Protein AF-A0A497PHM0-F1 (afdb_monomer_lite)

Foldseek 3Di:
DDDDDDDDDDDDDDPPDDPPDPDDPDDDDDPLVVCLVVLVVQQCDDDDSNVVLLVLLQVLVQVLLAVVPVVPDPDDDPDDPDDDVVLVVLLVVLCVVVPDPVVVVVVVQLVCVVVVHDDPDPDDDPPDPVVVVVVVVSVCPSVVVCVVSVPWDKDKDKDWDDAPPPDPPPDPVDDIDIDIDIDTPGQWDDPVLVVCQLPFQSDPAAVDPDDGSDHGRCRRVSSQSSCCVRRVDHDWDKTDGPPDPDIDID

Radius of gyration: 28.38 Å; chains: 1; bounding box: 60×35×123 Å

Secondary structure (DSSP, 8-state):
------PPPPPP----PPP--S--S-----HHHHHHH-GGGGT--SSHHHHHHHHHHHHHHHHHHHHHHHTTSS------SS--HHHHHHHHHHHGGG---HHHHHHHHHHHHHTT----PPPPPP--HHHHHHHHHHHTSTTHHHHHHT---EEEEEEEEPPPTTS----TT---EEEEEEEE-S----HHHHTTTT-TT--SSSSS----S--SS-HHHHHHHHHHHHH-PPP--EE--TT-SS-EE-

Sequence (250 aa):
MSPASKKTRKKSSRSSAVPYGDAGDIKQGTIAKFMRKRTQLVGFETGLNKHTQYAIEFLDNAIDALESWWWKTKKHPRLPEHLDPAIVEEIKEKLQPMLYDSIALSKRLEKAIREGKEVEIPARPKETLEEKLKQFRKFLVPFRTLIRKNEPFAVIQLTEIQMPDLVPIDDDEGLKVYEFTCFDNGVGMVPSDFEKYGIYLASSKSERLRQTRGSQGFGAPSAFSDAQNTTGKPIFAVTKRFTADKAIVA

pLDDT: mean 76.64, std 14.78, range [39.47, 94.0]

Structure (mmCIF, N/CA/C/O backbone):
data_AF-A0A497PHM0-F1
#
_entry.id   AF-A0A497PHM0-F1
#
loop_
_atom_site.group_PDB
_atom_site.id
_atom_site.type_symbol
_atom_site.label_atom_id
_atom_site.label_alt_id
_atom_site.label_comp_id
_atom_site.label_asym_id
_atom_site.label_entity_id
_atom_site.label_seq_id
_atom_site.pdbx_PDB_ins_code
_atom_site.Cartn_x
_atom_site.Cartn_y
_atom_site.Cartn_z
_atom_site.occupancy
_atom_site.B_iso_or_equiv
_atom_site.auth_seq_id
_atom_site.auth_comp_id
_atom_site.auth_asym_id
_atom_site.auth_atom_id
_atom_site.pdbx_PDB_model_num
ATOM 1 N N . MET A 1 1 ? 18.239 -21.566 97.123 1.00 39.47 1 MET A N 1
ATOM 2 C CA . MET A 1 1 ? 17.353 -21.582 95.937 1.00 39.47 1 MET A CA 1
ATOM 3 C C . MET A 1 1 ? 17.291 -20.176 95.364 1.00 39.47 1 MET A C 1
ATOM 5 O O . MET A 1 1 ? 17.294 -19.234 96.144 1.00 39.47 1 MET A O 1
ATOM 9 N N . SER A 1 2 ? 17.259 -20.095 94.029 1.00 40.72 2 SER A N 1
ATOM 10 C CA . SER A 1 2 ? 17.239 -18.905 93.156 1.00 40.72 2 SER A CA 1
ATOM 11 C C . SER A 1 2 ? 18.584 -18.234 92.848 1.00 40.72 2 SER A C 1
ATOM 13 O O . SER A 1 2 ? 19.179 -17.595 93.712 1.00 40.72 2 SER A O 1
ATOM 15 N N . PRO A 1 3 ? 18.986 -18.246 91.565 1.00 41.19 3 PRO A N 1
ATOM 16 C CA . PRO A 1 3 ? 19.655 -17.111 90.956 1.00 41.19 3 PRO A CA 1
ATOM 17 C C . PRO A 1 3 ? 18.847 -16.513 89.795 1.00 41.19 3 PRO A C 1
ATOM 19 O O . PRO A 1 3 ? 18.043 -17.162 89.128 1.00 41.19 3 PRO A O 1
ATOM 22 N N .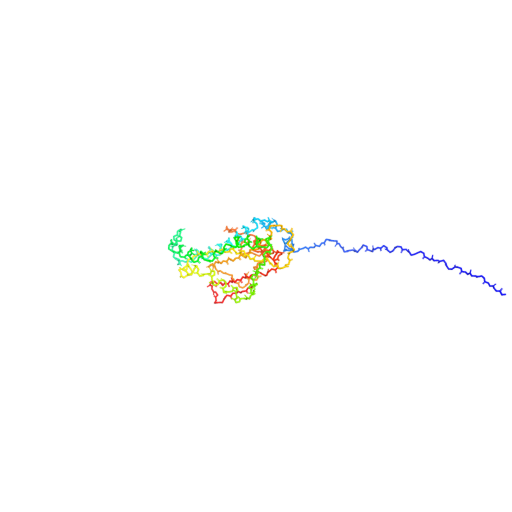 ALA A 1 4 ? 19.082 -15.217 89.618 1.00 42.38 4 ALA A N 1
ATOM 23 C CA . ALA A 1 4 ? 18.321 -14.266 88.832 1.00 42.38 4 ALA A CA 1
ATOM 24 C C . ALA A 1 4 ? 18.400 -14.450 87.305 1.00 42.38 4 ALA A C 1
ATOM 26 O O . ALA A 1 4 ? 19.425 -14.813 86.729 1.00 42.38 4 ALA A O 1
ATOM 27 N N . SER A 1 5 ? 17.291 -14.075 86.665 1.00 43.84 5 SER A N 1
ATOM 28 C CA . SER A 1 5 ? 17.082 -13.916 85.224 1.00 43.84 5 SER A CA 1
ATOM 29 C C . SER A 1 5 ? 18.073 -12.929 84.582 1.00 43.84 5 SER A C 1
ATOM 31 O O . SER A 1 5 ? 18.121 -11.751 84.943 1.00 43.84 5 SER A O 1
ATOM 33 N N . LYS A 1 6 ? 18.834 -13.391 83.578 1.00 45.00 6 LYS A N 1
ATOM 34 C CA . LYS A 1 6 ? 19.603 -12.532 82.662 1.00 45.00 6 LYS A CA 1
ATOM 35 C C . LYS A 1 6 ? 18.772 -12.238 81.410 1.00 45.00 6 LYS A C 1
ATOM 37 O O . LYS A 1 6 ? 18.584 -13.100 80.558 1.00 45.00 6 LYS A O 1
ATOM 42 N N . LYS A 1 7 ? 18.313 -10.988 81.291 1.00 44.22 7 LYS A N 1
ATOM 43 C CA . LYS A 1 7 ? 17.674 -10.424 80.091 1.00 44.22 7 LYS A CA 1
ATOM 44 C C . LYS A 1 7 ? 18.655 -10.403 78.910 1.00 44.22 7 LYS A C 1
ATOM 46 O O . LYS A 1 7 ? 19.669 -9.710 78.944 1.00 44.22 7 LYS A O 1
ATOM 51 N N . THR A 1 8 ? 18.317 -11.113 77.840 1.00 43.25 8 THR A N 1
ATOM 52 C CA . THR A 1 8 ? 18.983 -11.048 76.532 1.00 43.25 8 THR A CA 1
ATOM 53 C C . THR A 1 8 ? 18.674 -9.724 75.827 1.00 43.25 8 THR A C 1
ATOM 55 O O . THR A 1 8 ? 17.520 -9.399 75.547 1.00 43.25 8 THR A O 1
ATOM 58 N N . ARG A 1 9 ? 19.721 -8.950 75.527 1.00 42.56 9 ARG A N 1
ATOM 59 C CA . ARG A 1 9 ? 19.676 -7.697 74.756 1.00 42.56 9 ARG A CA 1
ATOM 60 C C . ARG A 1 9 ? 19.345 -8.003 73.283 1.00 42.56 9 ARG A C 1
ATOM 62 O O . ARG A 1 9 ? 20.138 -8.651 72.604 1.00 42.56 9 ARG A O 1
ATOM 69 N N . LYS A 1 10 ? 18.197 -7.524 72.782 1.00 43.19 10 LYS A N 1
ATOM 70 C CA . LYS A 1 10 ? 17.850 -7.527 71.347 1.00 43.19 10 LYS A CA 1
ATOM 71 C C . LYS A 1 10 ? 18.862 -6.669 70.574 1.00 43.19 10 LYS A C 1
ATOM 73 O O . LYS A 1 10 ? 18.968 -5.472 70.835 1.00 43.19 10 LYS A O 1
ATOM 78 N N . LYS A 1 11 ? 19.593 -7.269 69.628 1.00 44.06 11 LYS A N 1
ATOM 79 C CA . LYS A 1 11 ? 20.356 -6.533 68.608 1.00 44.06 11 LYS A CA 1
ATOM 80 C C . LYS A 1 11 ? 19.367 -5.907 67.622 1.00 44.06 11 LYS A C 1
ATOM 82 O O . LYS A 1 11 ? 18.513 -6.606 67.085 1.00 44.06 11 LYS A O 1
ATOM 87 N N . SER A 1 12 ? 19.481 -4.598 67.422 1.00 44.09 12 SER A N 1
ATOM 88 C CA . SER A 1 12 ? 18.749 -3.844 66.410 1.00 44.09 12 SER A CA 1
ATOM 89 C C . SER A 1 12 ? 19.104 -4.354 65.011 1.00 44.09 12 SER A C 1
ATOM 91 O O . SER A 1 12 ? 20.277 -4.473 64.653 1.00 44.09 12 SER A O 1
ATOM 93 N N . SER A 1 13 ? 18.084 -4.678 64.220 1.00 47.22 13 SER A N 1
ATOM 94 C CA . SER A 1 13 ? 18.217 -4.990 62.800 1.00 47.22 13 SER A CA 1
ATOM 95 C C . SER A 1 13 ? 18.698 -3.740 62.065 1.00 47.22 13 SER A C 1
ATOM 97 O O . SER A 1 13 ? 17.958 -2.763 61.946 1.00 47.22 13 SER A O 1
ATOM 99 N N . ARG A 1 14 ? 19.952 -3.759 61.602 1.00 50.06 14 ARG A N 1
ATOM 100 C CA . ARG A 1 14 ? 20.459 -2.793 60.623 1.00 50.06 14 ARG A CA 1
ATOM 101 C C . ARG A 1 14 ? 19.557 -2.835 59.390 1.00 50.06 14 ARG A C 1
ATOM 103 O O . ARG A 1 14 ? 19.289 -3.913 58.866 1.00 50.06 14 ARG A O 1
ATOM 110 N N . SER A 1 15 ? 19.110 -1.661 58.960 1.00 50.03 15 SER A N 1
ATOM 111 C CA . SER A 1 15 ? 18.458 -1.435 57.677 1.00 50.03 15 SER A CA 1
ATOM 112 C C . SER A 1 15 ? 19.308 -2.035 56.557 1.00 50.03 15 SER A C 1
ATOM 114 O O . SER A 1 15 ? 20.463 -1.660 56.358 1.00 50.03 15 SER A O 1
ATOM 116 N N . SER A 1 16 ? 18.742 -3.003 55.842 1.00 51.91 16 SER A N 1
ATOM 117 C CA . SER A 1 16 ? 19.310 -3.530 54.610 1.00 51.91 16 SER A CA 1
ATOM 118 C C . SER A 1 16 ? 19.264 -2.429 53.552 1.00 51.91 16 SER A C 1
ATOM 120 O O . SER A 1 16 ? 18.209 -2.162 52.976 1.00 51.91 16 SER A O 1
ATOM 122 N N . ALA A 1 17 ? 20.394 -1.759 53.330 1.00 53.16 17 ALA A N 1
ATOM 123 C CA . ALA A 1 17 ? 20.583 -0.937 52.146 1.00 53.16 17 ALA A CA 1
ATOM 124 C C . ALA A 1 17 ? 20.388 -1.837 50.919 1.00 53.16 17 ALA A C 1
ATOM 126 O O . ALA A 1 17 ? 21.040 -2.877 50.802 1.00 53.16 17 ALA A O 1
ATOM 127 N N . VAL A 1 18 ? 19.454 -1.464 50.045 1.00 58.53 18 VAL A N 1
ATOM 128 C CA . VAL A 1 18 ? 19.283 -2.114 48.745 1.00 58.53 18 VAL A CA 1
ATOM 129 C C . VAL A 1 18 ? 20.597 -1.902 47.988 1.00 58.53 18 VAL A C 1
ATOM 131 O O . VAL A 1 18 ? 21.003 -0.746 47.837 1.00 58.53 18 VAL A O 1
ATOM 134 N N . PRO A 1 19 ? 21.308 -2.960 47.566 1.00 52.84 19 PRO A N 1
ATOM 135 C CA . PRO A 1 19 ? 22.503 -2.772 46.766 1.00 52.84 19 PRO A CA 1
ATOM 136 C C . PRO A 1 19 ? 22.066 -2.131 45.448 1.00 52.84 19 PRO A C 1
ATOM 138 O O . PRO A 1 19 ? 21.291 -2.724 44.698 1.00 52.84 19 PRO A O 1
ATOM 141 N N . TYR A 1 20 ? 22.523 -0.904 45.189 1.00 58.09 20 TYR A N 1
ATOM 142 C CA . TYR A 1 20 ? 22.500 -0.343 43.842 1.00 58.09 20 TYR A CA 1
ATOM 143 C C . TYR A 1 20 ? 23.314 -1.304 42.976 1.00 58.09 20 TYR A C 1
ATOM 145 O O . TYR A 1 20 ? 24.526 -1.421 43.144 1.00 58.09 20 TYR A O 1
ATOM 153 N N . GLY A 1 21 ? 22.623 -2.090 42.151 1.00 60.69 21 GLY A N 1
ATOM 154 C CA . GLY A 1 21 ? 23.272 -3.007 41.229 1.00 60.69 21 GLY A CA 1
ATOM 155 C C . GLY A 1 21 ? 24.120 -2.217 40.240 1.00 60.69 21 GLY A C 1
ATOM 156 O O . GLY A 1 21 ? 23.681 -1.193 39.732 1.00 60.69 21 GLY A O 1
ATOM 157 N N . ASP A 1 22 ? 25.306 -2.733 39.934 1.00 61.50 22 ASP A N 1
ATOM 158 C CA . ASP A 1 22 ? 26.277 -2.190 38.968 1.00 61.50 22 ASP A CA 1
ATOM 159 C C . ASP A 1 22 ? 25.789 -2.280 37.498 1.00 61.50 22 ASP A C 1
ATOM 161 O O . ASP A 1 22 ? 26.555 -2.215 36.538 1.00 61.50 22 ASP A O 1
ATOM 165 N N . ALA A 1 23 ? 24.487 -2.498 37.301 1.00 67.00 23 ALA A N 1
ATOM 166 C CA . ALA A 1 23 ? 23.851 -2.575 36.001 1.00 67.00 23 ALA A CA 1
ATOM 167 C C . ALA A 1 23 ? 23.414 -1.165 35.603 1.00 67.00 23 ALA A C 1
ATOM 169 O O . ALA A 1 23 ? 22.433 -0.645 36.127 1.00 67.00 23 ALA A O 1
ATOM 170 N N . GLY A 1 24 ? 24.148 -0.543 34.679 1.00 70.50 24 GLY A N 1
ATOM 171 C CA . GLY A 1 24 ? 23.769 0.760 34.141 1.00 70.50 24 GLY A CA 1
ATOM 172 C C . GLY A 1 24 ? 22.333 0.764 33.597 1.00 70.50 24 GLY A C 1
ATOM 173 O O . GLY A 1 24 ? 21.908 -0.165 32.911 1.00 70.50 24 GLY A O 1
ATOM 174 N N . ASP A 1 25 ? 21.593 1.840 33.866 1.00 81.12 25 ASP A N 1
ATOM 175 C CA . ASP A 1 25 ? 20.183 1.986 33.470 1.00 81.12 25 ASP A CA 1
ATOM 176 C C . ASP A 1 25 ? 19.979 2.208 31.957 1.00 81.12 25 ASP A C 1
ATOM 178 O O . ASP A 1 25 ? 18.854 2.171 31.445 1.00 81.12 25 ASP A O 1
ATOM 182 N N . ILE A 1 26 ? 21.065 2.446 31.214 1.00 82.62 26 ILE A N 1
ATOM 183 C CA . ILE A 1 26 ? 21.030 2.756 29.784 1.00 82.62 26 ILE A CA 1
ATOM 184 C C . ILE A 1 26 ? 20.815 1.472 28.975 1.00 82.62 26 ILE A C 1
ATOM 186 O O . ILE A 1 26 ? 21.628 0.551 29.000 1.00 82.62 26 ILE A O 1
ATOM 190 N N . LYS A 1 27 ? 19.730 1.434 28.191 1.00 82.62 27 LYS A N 1
ATOM 191 C CA . LYS A 1 27 ? 19.379 0.310 27.307 1.00 82.62 27 LYS A CA 1
ATOM 192 C C . LYS A 1 27 ? 19.411 0.734 25.841 1.00 82.62 27 LYS A C 1
ATOM 194 O O . LYS A 1 27 ? 18.770 1.715 25.468 1.00 82.62 27 LYS A O 1
ATOM 199 N N . GLN A 1 28 ? 20.075 -0.050 24.994 1.00 86.06 28 GLN A N 1
ATOM 200 C CA . GLN A 1 28 ? 20.037 0.133 23.542 1.00 86.06 28 GLN A CA 1
ATOM 201 C C . GLN A 1 28 ? 18.721 -0.414 22.964 1.00 86.06 28 GLN A C 1
ATOM 203 O O . GLN A 1 28 ? 18.272 -1.507 23.311 1.00 86.06 28 GLN A O 1
ATOM 208 N N . GLY A 1 29 ? 18.070 0.366 22.100 1.00 82.44 29 GLY A N 1
ATOM 209 C CA . GLY A 1 29 ? 16.845 -0.026 21.400 1.00 82.44 29 GLY A CA 1
ATOM 210 C C . GLY A 1 29 ? 17.088 -0.319 19.921 1.00 82.44 29 GLY A C 1
ATOM 211 O O . GLY A 1 29 ? 18.085 0.112 19.351 1.00 82.44 29 GLY A O 1
ATOM 212 N N . THR A 1 30 ? 16.147 -1.018 19.284 1.00 89.25 30 THR A N 1
ATOM 213 C CA . THR A 1 30 ? 16.119 -1.157 17.822 1.00 89.25 30 THR A CA 1
ATOM 214 C C . THR A 1 30 ? 15.454 0.059 17.179 1.00 89.25 30 THR A C 1
ATOM 216 O O . THR A 1 30 ? 14.597 0.703 17.793 1.00 89.25 30 THR A O 1
ATOM 219 N N . ILE A 1 31 ? 15.780 0.336 15.913 1.00 86.31 31 ILE A N 1
ATOM 220 C CA . ILE A 1 31 ? 15.116 1.394 15.137 1.00 86.31 31 ILE A CA 1
ATOM 221 C C . ILE A 1 31 ? 13.596 1.180 15.066 1.00 86.31 31 ILE A C 1
ATOM 223 O O . ILE A 1 31 ? 12.830 2.118 15.253 1.00 86.31 31 ILE A O 1
ATOM 227 N N . ALA A 1 32 ? 13.146 -0.071 14.925 1.00 84.62 32 ALA A N 1
ATOM 228 C CA . ALA A 1 32 ? 11.725 -0.409 14.914 1.00 84.62 32 ALA A CA 1
ATOM 229 C C . ALA A 1 32 ? 11.034 -0.045 16.238 1.00 84.62 32 ALA A C 1
ATOM 231 O O . ALA A 1 32 ? 9.937 0.512 16.241 1.00 84.62 32 ALA A O 1
ATOM 232 N N . LYS A 1 33 ? 11.687 -0.311 17.379 1.00 86.31 33 LYS A N 1
ATOM 233 C CA . LYS A 1 33 ? 11.175 0.071 18.704 1.00 86.31 33 LYS A CA 1
ATOM 234 C C . LYS A 1 33 ? 11.124 1.589 18.873 1.00 86.31 33 LYS A C 1
ATOM 236 O O . LYS A 1 33 ? 10.213 2.083 19.532 1.00 86.31 33 LYS A O 1
ATOM 241 N N . PHE A 1 34 ? 12.091 2.310 18.311 1.00 88.44 34 PHE A N 1
ATOM 242 C CA . PHE A 1 34 ? 12.102 3.769 18.323 1.00 88.44 34 PHE A CA 1
ATOM 243 C C . PHE A 1 34 ? 10.942 4.339 17.498 1.00 88.44 34 PHE A C 1
ATOM 245 O O . PHE A 1 34 ? 10.133 5.088 18.039 1.00 88.44 34 PHE A O 1
ATOM 252 N N . MET A 1 35 ? 10.793 3.905 16.244 1.00 85.44 35 MET A N 1
ATOM 253 C CA . MET A 1 35 ? 9.756 4.410 15.337 1.00 85.44 35 MET A CA 1
ATOM 254 C C . MET A 1 35 ? 8.339 4.057 15.791 1.00 85.44 35 MET A C 1
ATOM 256 O O . MET A 1 35 ? 7.465 4.914 15.762 1.00 85.44 35 MET A O 1
ATOM 260 N N . ARG A 1 36 ? 8.115 2.860 16.351 1.00 82.25 36 ARG A N 1
ATOM 261 C CA . ARG A 1 36 ? 6.821 2.490 16.963 1.00 82.25 36 ARG A CA 1
ATOM 262 C C . ARG A 1 36 ? 6.388 3.418 18.096 1.00 82.25 36 ARG A C 1
ATOM 264 O O . ARG A 1 36 ? 5.198 3.569 18.329 1.00 82.25 36 ARG A O 1
ATOM 271 N N . LYS A 1 37 ? 7.343 4.003 18.822 1.00 83.69 37 LYS A N 1
ATOM 272 C CA . LYS A 1 37 ? 7.073 4.969 19.898 1.00 83.69 37 LYS A CA 1
ATOM 273 C C . LYS A 1 37 ? 6.987 6.411 19.398 1.00 83.69 37 LYS A C 1
ATOM 275 O O . LYS A 1 37 ? 6.605 7.291 20.169 1.00 83.69 37 LYS A O 1
ATOM 280 N N . ARG A 1 38 ? 7.449 6.664 18.173 1.00 84.88 38 ARG A N 1
ATOM 281 C CA . ARG A 1 38 ? 7.658 7.993 17.597 1.00 84.88 38 ARG A CA 1
ATOM 282 C C . ARG A 1 38 ? 7.120 8.059 16.163 1.00 84.88 38 ARG A C 1
ATOM 284 O O . ARG A 1 38 ? 7.812 8.529 15.262 1.00 84.88 38 ARG A O 1
ATOM 291 N N . THR A 1 39 ? 5.895 7.580 15.953 1.00 81.31 39 THR A N 1
ATOM 292 C CA . THR A 1 39 ? 5.248 7.510 14.631 1.00 81.31 39 THR A CA 1
ATOM 293 C C . THR A 1 39 ? 5.053 8.891 13.992 1.00 81.31 39 THR A C 1
ATOM 295 O O . THR A 1 39 ? 5.041 9.014 12.770 1.00 81.31 39 THR A O 1
ATOM 298 N N . GLN A 1 40 ? 5.024 9.959 14.792 1.00 82.88 40 GLN A N 1
ATOM 299 C CA . GLN A 1 40 ? 4.987 11.338 14.306 1.00 82.88 40 GLN A CA 1
ATOM 300 C C . GLN A 1 40 ? 6.213 11.731 13.464 1.00 82.88 40 GLN A C 1
ATOM 302 O O . GLN A 1 40 ? 6.099 12.567 12.577 1.00 82.88 40 GLN A O 1
ATOM 307 N N . LEU A 1 41 ? 7.383 11.114 13.685 1.00 85.25 41 LEU A N 1
ATOM 308 C CA . LEU A 1 41 ? 8.603 11.428 12.920 1.00 85.25 41 LEU A CA 1
ATOM 309 C C . LEU A 1 41 ? 8.538 10.947 11.466 1.00 85.25 41 LEU A C 1
ATOM 311 O O . LEU A 1 41 ? 9.364 11.334 10.647 1.00 85.25 41 LEU A O 1
ATOM 315 N N . VAL A 1 42 ? 7.574 10.080 11.168 1.00 81.81 42 VAL A N 1
ATOM 316 C CA . VAL A 1 42 ? 7.363 9.444 9.866 1.00 81.81 42 VAL A CA 1
ATOM 317 C C . VAL A 1 42 ? 5.991 9.789 9.284 1.00 81.81 42 VAL A C 1
ATOM 319 O O . VAL A 1 42 ? 5.523 9.115 8.376 1.00 81.81 42 VAL A O 1
ATOM 322 N N . GLY A 1 43 ? 5.338 10.833 9.807 1.00 81.19 43 GLY A N 1
ATOM 323 C CA . GLY A 1 43 ? 4.061 11.332 9.287 1.00 81.19 43 GLY A CA 1
ATOM 324 C C . GLY A 1 43 ? 2.824 10.553 9.745 1.00 81.19 43 GLY A C 1
ATOM 325 O O . GLY A 1 43 ? 1.720 10.852 9.301 1.00 81.19 43 GLY A O 1
ATOM 326 N N . PHE A 1 44 ? 2.973 9.590 10.658 1.00 82.00 44 PHE A N 1
ATOM 327 C CA . PHE A 1 44 ? 1.863 8.833 11.248 1.00 82.00 44 PHE A CA 1
ATOM 328 C C . PHE A 1 44 ? 1.491 9.415 12.624 1.00 82.00 44 PHE A C 1
ATOM 330 O O . PHE A 1 44 ? 1.609 8.759 13.663 1.00 82.00 44 PHE A O 1
ATOM 337 N N . GLU A 1 45 ? 1.096 10.690 12.629 1.00 77.06 45 GLU A N 1
ATOM 338 C CA . GLU A 1 45 ? 0.481 11.370 13.779 1.00 77.06 45 GLU A CA 1
ATOM 339 C C . GLU A 1 45 ? -1.038 11.112 13.813 1.00 77.06 45 GLU A C 1
ATOM 341 O O . GLU A 1 45 ? -1.602 10.586 12.857 1.00 77.06 45 GLU A O 1
ATOM 346 N N . THR A 1 46 ? -1.722 11.417 14.914 1.00 67.62 46 THR A N 1
ATOM 347 C CA . THR A 1 46 ? -3.174 11.222 15.033 1.00 67.62 46 THR A CA 1
ATOM 348 C C . THR A 1 46 ? -3.968 12.096 14.045 1.00 67.62 46 THR A C 1
ATOM 350 O O . THR A 1 46 ? -3.529 13.165 13.625 1.00 67.62 46 THR A O 1
ATOM 353 N N . GLY A 1 47 ? -5.166 11.638 13.663 1.00 68.81 47 GLY A N 1
ATOM 354 C CA . GLY A 1 47 ? -6.093 12.385 12.803 1.00 68.81 47 GLY A CA 1
ATOM 355 C C . GLY A 1 47 ? -5.999 12.064 11.304 1.00 68.81 47 GLY A C 1
ATOM 356 O O . GLY A 1 47 ? -5.535 11.000 10.898 1.00 68.81 47 GLY A O 1
ATOM 357 N N . LEU A 1 48 ? -6.491 12.983 10.463 1.00 67.19 48 LEU A N 1
ATOM 358 C CA . LEU A 1 48 ? -6.671 12.768 9.015 1.00 67.19 48 LEU A CA 1
ATOM 359 C C . LEU A 1 48 ? -5.354 12.635 8.237 1.00 67.19 48 LEU A C 1
ATOM 361 O O . LEU A 1 48 ? -5.293 11.894 7.256 1.00 67.19 48 LEU A O 1
ATOM 365 N N . ASN A 1 49 ? -4.292 13.299 8.698 1.00 76.38 49 ASN A N 1
ATOM 366 C CA . ASN A 1 49 ? -2.980 13.294 8.041 1.00 76.38 49 ASN A CA 1
ATOM 367 C C . ASN A 1 49 ? -2.395 11.878 7.932 1.00 76.38 49 ASN A C 1
ATOM 369 O O . ASN A 1 49 ? -1.737 11.546 6.947 1.00 76.38 49 ASN A O 1
ATOM 373 N N . LYS A 1 50 ? -2.728 11.016 8.897 1.00 85.31 50 LYS A N 1
ATOM 374 C CA . LYS A 1 50 ? -2.341 9.608 8.937 1.00 85.31 50 LYS A CA 1
ATOM 375 C C . LYS A 1 50 ? -2.804 8.828 7.711 1.00 85.31 50 LYS A C 1
ATOM 377 O O . LYS A 1 50 ? -2.019 8.116 7.094 1.00 85.31 50 LYS A O 1
ATOM 382 N N . HIS A 1 51 ? -4.080 8.956 7.348 1.00 87.62 51 HIS A N 1
ATOM 383 C CA . HIS A 1 51 ? -4.666 8.236 6.214 1.00 87.62 51 HIS A CA 1
ATOM 384 C C . HIS A 1 51 ? -4.067 8.695 4.885 1.00 87.62 51 HIS A C 1
ATOM 386 O O . HIS A 1 51 ? -3.797 7.876 4.007 1.00 87.62 51 HIS A O 1
ATOM 392 N N . THR A 1 52 ? -3.798 9.995 4.762 1.00 89.31 52 THR A N 1
ATOM 393 C CA . THR A 1 52 ? -3.078 10.551 3.615 1.00 89.31 52 THR A CA 1
ATOM 394 C C . THR A 1 52 ? -1.669 9.974 3.522 1.00 89.31 52 THR A C 1
ATOM 396 O O . THR A 1 52 ? -1.260 9.567 2.437 1.00 89.31 52 THR A O 1
ATOM 399 N N . GLN A 1 53 ? -0.956 9.845 4.647 1.00 91.31 53 GLN A N 1
ATOM 400 C CA . GLN A 1 53 ? 0.374 9.236 4.666 1.00 91.31 53 GLN A CA 1
ATOM 401 C C . GLN A 1 53 ? 0.343 7.782 4.179 1.00 91.31 53 GLN A C 1
ATOM 403 O O . GLN A 1 53 ? 1.164 7.407 3.348 1.00 91.31 53 GLN A O 1
ATOM 408 N N . TYR A 1 54 ? -0.634 6.973 4.609 1.00 92.25 54 TYR A N 1
ATOM 409 C CA . TYR A 1 54 ? -0.822 5.618 4.069 1.00 92.25 54 TYR A CA 1
ATOM 410 C C . TYR A 1 54 ? -0.977 5.613 2.546 1.00 92.25 54 TYR A C 1
ATOM 412 O O . TYR A 1 54 ? -0.337 4.814 1.860 1.00 92.25 54 TYR A O 1
ATOM 420 N N . ALA A 1 55 ? -1.825 6.498 2.017 1.00 92.31 55 ALA A N 1
ATOM 421 C CA . ALA A 1 55 ? -2.074 6.576 0.584 1.00 92.31 55 ALA A CA 1
ATOM 422 C C . ALA A 1 55 ? -0.812 6.968 -0.193 1.00 92.31 55 ALA A C 1
ATOM 424 O O . ALA A 1 55 ? -0.487 6.303 -1.175 1.00 92.31 55 ALA A O 1
ATOM 425 N N . ILE A 1 56 ? -0.082 7.985 0.275 1.00 92.06 56 ILE A N 1
ATOM 426 C CA . ILE A 1 56 ? 1.177 8.438 -0.331 1.00 92.06 56 ILE A CA 1
ATOM 427 C C . ILE A 1 56 ? 2.195 7.296 -0.347 1.00 92.06 56 ILE A C 1
ATOM 429 O O . ILE A 1 56 ? 2.696 6.935 -1.406 1.00 92.06 56 ILE A O 1
ATOM 433 N N . GLU A 1 57 ? 2.450 6.662 0.799 1.00 92.50 57 GLU A N 1
ATOM 434 C CA . GLU A 1 57 ? 3.497 5.643 0.909 1.00 92.50 57 GLU A CA 1
ATOM 435 C C . GLU A 1 57 ? 3.222 4.409 0.043 1.00 92.50 57 GLU A C 1
ATOM 437 O O . GLU A 1 57 ? 4.143 3.833 -0.544 1.00 92.50 57 GLU A O 1
ATOM 442 N N . PHE A 1 58 ? 1.966 3.972 -0.059 1.00 93.50 58 PHE A N 1
ATOM 443 C CA . PHE A 1 58 ? 1.630 2.819 -0.890 1.00 93.50 58 PHE A CA 1
ATOM 444 C C . PHE A 1 58 ? 1.581 3.159 -2.379 1.00 93.50 58 PHE A C 1
ATOM 446 O O . PHE A 1 58 ? 2.118 2.387 -3.177 1.00 93.50 58 PHE A O 1
ATOM 453 N N . LEU A 1 59 ? 1.002 4.301 -2.761 1.00 94.00 59 LEU A N 1
ATOM 454 C CA . LEU A 1 59 ? 0.944 4.713 -4.164 1.00 94.00 59 LEU A CA 1
ATOM 455 C C . LEU A 1 59 ? 2.330 5.050 -4.716 1.00 94.00 59 LEU A C 1
ATOM 457 O O . LEU A 1 59 ? 2.660 4.607 -5.811 1.00 94.00 59 LEU A O 1
ATOM 461 N N . ASP A 1 60 ? 3.181 5.742 -3.961 1.00 93.00 60 ASP A N 1
ATOM 462 C CA . ASP A 1 60 ? 4.533 6.084 -4.415 1.00 93.00 60 ASP A CA 1
ATOM 463 C C . ASP A 1 60 ? 5.391 4.838 -4.635 1.00 93.00 60 ASP A C 1
ATOM 465 O O . ASP A 1 60 ? 6.146 4.751 -5.606 1.00 93.00 60 ASP A O 1
ATOM 469 N N . ASN A 1 61 ? 5.262 3.836 -3.760 1.00 92.25 61 ASN A N 1
ATOM 470 C CA . ASN A 1 61 ? 5.952 2.562 -3.939 1.00 92.25 61 ASN A CA 1
ATOM 471 C C . ASN A 1 61 ? 5.436 1.789 -5.157 1.00 92.25 61 ASN A C 1
ATOM 473 O O . ASN A 1 61 ? 6.255 1.254 -5.906 1.00 92.25 61 ASN A O 1
ATOM 477 N N . ALA A 1 62 ? 4.121 1.774 -5.377 1.00 93.12 62 ALA A N 1
ATOM 478 C CA . ALA A 1 62 ? 3.495 1.171 -6.550 1.00 93.12 62 ALA A CA 1
ATOM 479 C C . ALA A 1 62 ? 3.934 1.855 -7.859 1.00 93.12 62 ALA A C 1
ATOM 481 O O . ALA A 1 62 ? 4.350 1.189 -8.808 1.00 93.12 62 ALA A O 1
ATOM 482 N N . ILE A 1 63 ? 3.919 3.189 -7.902 1.00 91.88 63 ILE A N 1
ATOM 483 C CA . ILE A 1 63 ? 4.316 3.968 -9.081 1.00 91.88 63 ILE A CA 1
ATOM 484 C C . ILE A 1 63 ? 5.812 3.798 -9.362 1.00 91.88 63 ILE A C 1
ATOM 486 O O . ILE A 1 63 ? 6.192 3.515 -10.498 1.00 91.88 63 ILE A O 1
ATOM 490 N N . ASP A 1 64 ? 6.669 3.880 -8.340 1.00 90.31 64 ASP A N 1
ATOM 491 C CA . ASP A 1 64 ? 8.104 3.631 -8.513 1.00 90.31 64 ASP A CA 1
ATOM 492 C C . ASP A 1 64 ? 8.361 2.197 -9.025 1.00 90.31 64 ASP A C 1
ATOM 494 O O . ASP A 1 64 ? 9.272 1.981 -9.832 1.00 90.31 64 ASP A O 1
ATOM 498 N N . ALA A 1 65 ? 7.573 1.205 -8.586 1.00 89.62 65 ALA A N 1
ATOM 499 C CA . ALA A 1 65 ? 7.672 -0.177 -9.056 1.00 89.62 65 ALA A CA 1
ATOM 500 C C . ALA A 1 65 ? 7.267 -0.321 -10.532 1.00 89.62 65 ALA A C 1
ATOM 502 O O . ALA A 1 65 ? 7.982 -0.994 -11.283 1.00 89.62 65 ALA A O 1
ATOM 503 N N . LEU A 1 66 ? 6.188 0.342 -10.959 1.00 89.31 66 LEU A N 1
ATOM 504 C CA . LEU A 1 66 ? 5.765 0.426 -12.361 1.00 89.31 66 LEU A CA 1
ATOM 505 C C . LEU A 1 66 ? 6.863 1.059 -13.223 1.00 89.31 66 LEU A C 1
ATOM 507 O O . LEU A 1 66 ? 7.412 0.411 -14.116 1.00 89.31 66 LEU A O 1
ATOM 511 N N . GLU A 1 67 ? 7.264 2.288 -12.900 1.00 86.56 67 GLU A N 1
ATOM 512 C CA . GLU A 1 67 ? 8.250 3.065 -13.663 1.00 86.56 67 GLU A CA 1
ATOM 513 C C . GLU A 1 67 ? 9.622 2.373 -13.733 1.0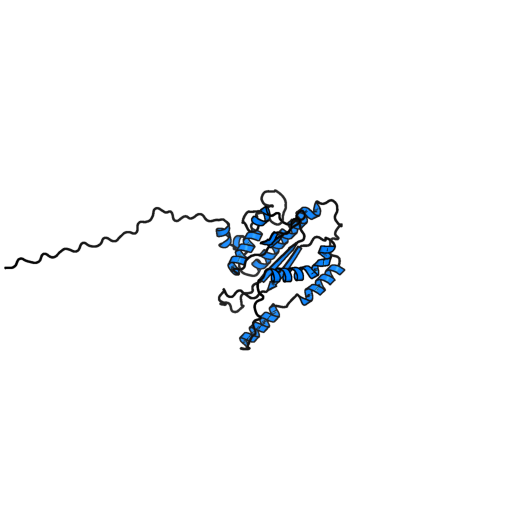0 86.56 67 GLU A C 1
ATOM 515 O O . GLU A 1 67 ? 10.367 2.531 -14.703 1.00 86.56 67 GLU A O 1
ATOM 520 N N . SER A 1 68 ? 9.971 1.559 -12.728 1.00 82.19 68 SER A N 1
ATOM 521 C CA . SER A 1 68 ? 11.272 0.884 -12.663 1.00 82.19 68 SER A CA 1
ATOM 522 C C . SER A 1 68 ? 11.540 -0.102 -13.801 1.00 82.19 68 SER A C 1
ATOM 524 O O . SER A 1 68 ? 12.716 -0.332 -14.126 1.00 82.19 68 SER A O 1
ATOM 526 N N . TRP A 1 69 ? 10.488 -0.680 -14.383 1.00 78.94 69 TRP A N 1
ATOM 527 C CA . TRP A 1 69 ? 10.561 -1.696 -15.433 1.00 78.94 69 TRP A CA 1
ATOM 528 C C . TRP A 1 69 ? 9.823 -1.268 -16.694 1.00 78.94 69 TRP A C 1
ATOM 530 O O . TRP A 1 69 ? 10.341 -1.452 -17.797 1.00 78.94 69 TRP A O 1
ATOM 540 N N . TRP A 1 70 ? 8.656 -0.654 -16.526 1.00 78.12 70 TRP A N 1
ATOM 541 C CA . TRP A 1 70 ? 7.733 -0.378 -17.610 1.00 78.12 70 TRP A CA 1
ATOM 542 C C . TRP A 1 70 ? 8.329 0.556 -18.674 1.00 78.12 70 TRP A C 1
ATOM 544 O O . TRP A 1 70 ? 8.004 0.416 -19.836 1.00 78.12 70 TRP A O 1
ATOM 554 N N . TRP A 1 71 ? 9.307 1.416 -18.362 1.00 75.00 71 TRP A N 1
ATOM 555 C CA . TRP A 1 71 ? 9.970 2.269 -19.372 1.00 75.00 71 TRP A CA 1
ATOM 556 C C . TRP A 1 71 ? 11.297 1.737 -19.922 1.00 75.00 71 TRP A C 1
ATOM 558 O O . TRP A 1 71 ? 11.935 2.390 -20.745 1.00 75.00 71 TRP A O 1
ATOM 568 N N . LYS A 1 72 ? 11.742 0.552 -19.492 1.00 73.69 72 LYS A N 1
ATOM 569 C CA . LYS A 1 72 ? 13.040 -0.018 -19.907 1.00 73.69 72 LYS A CA 1
ATOM 570 C C . LYS A 1 72 ? 12.931 -1.063 -21.010 1.00 73.69 72 LYS A C 1
ATOM 572 O O . LYS A 1 72 ? 13.922 -1.384 -21.664 1.00 73.69 72 LYS A O 1
ATOM 577 N N . THR A 1 73 ? 11.751 -1.627 -21.210 1.00 71.00 73 THR A N 1
ATOM 578 C CA . THR A 1 73 ? 11.489 -2.636 -22.239 1.00 71.00 73 THR A C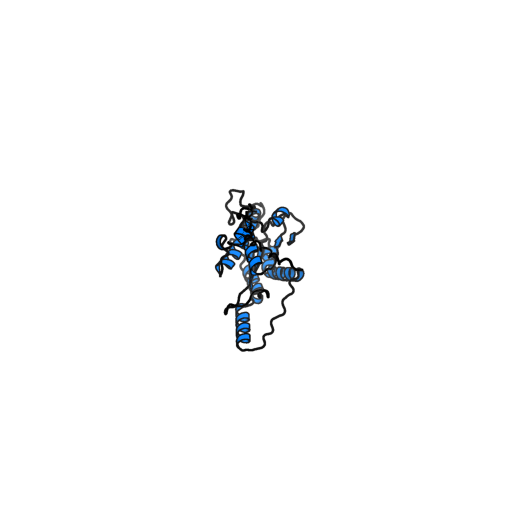A 1
ATOM 579 C C . THR A 1 73 ? 11.257 -1.959 -23.604 1.00 71.00 73 THR A C 1
ATOM 581 O O . THR A 1 73 ? 10.629 -0.916 -23.701 1.00 71.00 73 THR A O 1
ATOM 584 N N . LYS A 1 74 ? 11.815 -2.507 -24.695 1.00 64.94 74 LYS A N 1
ATOM 585 C CA . LYS A 1 74 ? 11.778 -1.864 -26.034 1.00 64.94 74 LYS A CA 1
ATOM 586 C C . LYS A 1 74 ? 10.428 -1.975 -26.757 1.00 64.94 74 LYS A C 1
ATOM 588 O O . LYS A 1 74 ? 10.236 -1.348 -27.793 1.00 64.94 74 LYS A O 1
ATOM 593 N N . LYS A 1 75 ? 9.522 -2.813 -26.252 1.00 61.84 75 LYS A N 1
ATOM 594 C CA . LYS A 1 75 ? 8.193 -3.052 -26.818 1.00 61.84 75 LYS A CA 1
ATOM 595 C C . LYS A 1 75 ? 7.153 -2.710 -25.766 1.00 61.84 75 LYS A C 1
ATOM 597 O O . LYS A 1 75 ? 6.873 -3.541 -24.911 1.00 61.84 75 LYS A O 1
ATOM 602 N N . HIS A 1 76 ? 6.596 -1.511 -25.880 1.00 61.28 76 HIS A N 1
ATOM 603 C CA . HIS A 1 76 ? 5.423 -1.080 -25.128 1.00 61.28 76 HIS A CA 1
ATOM 604 C C . HIS A 1 76 ? 4.410 -0.460 -26.071 1.00 61.28 76 HIS A C 1
ATOM 606 O O . HIS A 1 76 ? 4.813 0.199 -27.035 1.00 61.28 76 HIS A O 1
ATOM 612 N N . PRO A 1 77 ? 3.109 -0.615 -25.799 1.00 55.72 77 PRO A N 1
ATOM 613 C CA . PRO A 1 77 ? 2.119 0.299 -26.339 1.00 55.72 77 PRO A CA 1
ATOM 614 C C . PRO A 1 77 ? 2.502 1.724 -25.914 1.00 55.72 77 PRO 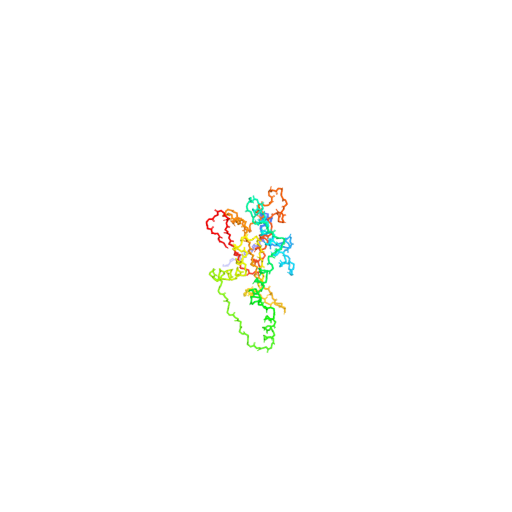A C 1
ATOM 616 O O . PRO A 1 77 ? 2.777 1.973 -24.740 1.00 55.72 77 PRO A O 1
ATOM 619 N N . ARG A 1 78 ? 2.561 2.664 -26.862 1.00 58.12 78 ARG A N 1
ATOM 620 C CA . ARG A 1 78 ? 2.687 4.088 -26.534 1.00 58.12 78 ARG A CA 1
ATOM 621 C C . ARG A 1 78 ? 1.386 4.476 -25.840 1.00 58.12 78 ARG A C 1
ATOM 623 O O . ARG A 1 78 ? 0.334 4.424 -26.472 1.00 58.12 78 ARG A O 1
ATOM 630 N N . LEU A 1 79 ? 1.449 4.765 -24.547 1.00 59.59 79 LEU A N 1
ATOM 631 C CA . LEU A 1 79 ? 0.250 5.094 -23.794 1.00 59.59 79 LEU A CA 1
ATOM 632 C C . LEU A 1 79 ? -0.135 6.545 -24.084 1.00 59.59 79 LEU A C 1
ATOM 634 O O . LEU A 1 79 ? 0.743 7.413 -24.071 1.00 59.59 79 LEU A O 1
ATOM 638 N N . PRO A 1 80 ? -1.415 6.814 -24.367 1.00 64.31 80 PRO A N 1
ATOM 639 C CA . PRO A 1 80 ? -1.924 8.171 -24.306 1.00 64.31 80 PRO A CA 1
ATOM 640 C C . PRO A 1 80 ? -1.765 8.718 -22.878 1.00 64.31 80 PRO A C 1
ATOM 642 O O . PRO A 1 80 ? -1.777 7.964 -21.907 1.00 64.31 80 PRO A O 1
ATOM 645 N N . GLU A 1 81 ? -1.622 10.039 -22.741 1.00 69.00 81 GLU A N 1
ATOM 646 C CA . GLU A 1 81 ? -1.513 10.720 -21.434 1.00 69.00 81 GLU A CA 1
ATOM 647 C C . GLU A 1 81 ? -2.765 10.541 -20.551 1.00 69.00 81 GLU A C 1
ATOM 649 O O . GLU A 1 81 ? -2.750 10.856 -19.365 1.00 69.00 81 GLU A O 1
ATOM 654 N N . HIS A 1 82 ? -3.850 10.022 -21.126 1.00 76.19 82 HIS A N 1
ATOM 655 C CA . HIS A 1 82 ? -5.128 9.765 -20.482 1.00 76.19 82 HIS A CA 1
ATOM 656 C C . HIS A 1 82 ? -5.590 8.335 -20.768 1.00 76.19 82 HIS A C 1
ATOM 658 O O . HIS A 1 82 ? -5.364 7.802 -21.854 1.00 76.19 82 HIS A O 1
ATOM 664 N N . LEU A 1 83 ? -6.280 7.729 -19.798 1.00 78.38 83 LEU A N 1
ATOM 665 C CA . LEU A 1 83 ? -6.990 6.472 -20.016 1.00 78.38 83 LEU A CA 1
ATOM 666 C C . LEU A 1 83 ? -8.080 6.662 -21.076 1.00 78.38 83 LEU A C 1
ATOM 668 O O . LEU A 1 83 ? -8.689 7.731 -21.165 1.00 78.38 83 LEU A O 1
ATOM 672 N N . ASP A 1 84 ? -8.344 5.606 -21.844 1.00 83.62 84 ASP A N 1
ATOM 673 C CA . A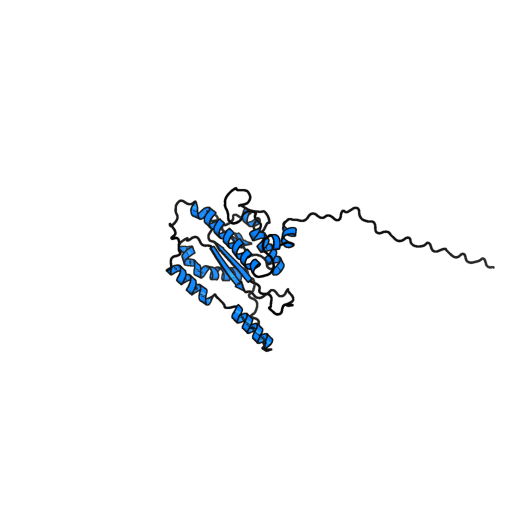SP A 1 84 ? -9.474 5.553 -22.770 1.00 83.62 84 ASP A CA 1
ATOM 674 C C . ASP A 1 84 ? -10.770 5.902 -22.005 1.00 83.62 84 ASP A C 1
ATOM 676 O O . ASP A 1 84 ? -11.108 5.197 -21.045 1.00 83.62 84 ASP A O 1
ATOM 680 N N . PRO A 1 85 ? -11.498 6.970 -22.390 1.00 88.38 85 PRO A N 1
ATOM 681 C CA . PRO A 1 85 ? -12.723 7.380 -21.708 1.00 88.38 85 PRO A CA 1
ATOM 682 C C . PRO A 1 85 ? -13.742 6.246 -21.559 1.00 88.38 85 PRO A C 1
ATOM 684 O O . PRO A 1 85 ? -14.433 6.180 -20.545 1.00 88.38 85 PRO A O 1
ATOM 687 N N . ALA A 1 86 ? -13.795 5.309 -22.515 1.00 87.94 86 ALA A N 1
ATOM 688 C CA . ALA A 1 86 ? -14.678 4.149 -22.435 1.00 87.94 86 ALA A CA 1
ATOM 689 C C . ALA A 1 86 ? -14.305 3.212 -21.274 1.00 87.94 86 ALA A C 1
ATOM 691 O O . ALA A 1 86 ? -15.185 2.698 -20.587 1.00 87.94 86 ALA A O 1
ATOM 692 N N . ILE A 1 87 ? -13.006 3.023 -21.015 1.00 85.88 87 ILE A N 1
ATOM 693 C CA . ILE A 1 87 ? -12.530 2.237 -19.869 1.00 85.88 87 ILE A CA 1
ATOM 694 C C . ILE A 1 87 ? -12.851 2.961 -18.560 1.00 85.88 87 ILE A C 1
ATOM 696 O O . ILE A 1 87 ? -13.239 2.325 -17.582 1.00 85.88 87 ILE A O 1
ATOM 700 N N . VAL A 1 88 ? -12.695 4.287 -18.528 1.00 85.88 88 VAL A N 1
ATOM 701 C CA . VAL A 1 88 ? -12.987 5.091 -17.334 1.00 85.88 88 VAL A CA 1
ATOM 702 C C . VAL A 1 88 ? -14.458 4.970 -16.939 1.00 85.88 88 VAL A C 1
ATOM 704 O O . VAL A 1 88 ? -14.746 4.724 -15.768 1.00 85.88 88 VAL A O 1
ATOM 707 N N . GLU A 1 89 ? -15.381 5.098 -17.892 1.00 88.69 89 GLU A N 1
ATOM 708 C CA . GLU A 1 89 ? -16.812 4.928 -17.617 1.00 88.69 89 GLU A CA 1
ATOM 709 C C . GLU A 1 89 ? -17.153 3.484 -17.214 1.00 88.69 89 GLU A C 1
ATOM 711 O O . GLU A 1 89 ? -17.840 3.286 -16.213 1.00 88.69 89 GLU A O 1
ATOM 716 N N . GLU A 1 90 ? -16.570 2.468 -17.867 1.00 87.94 90 GLU A N 1
ATOM 717 C CA . GLU A 1 90 ? -16.732 1.057 -17.467 1.00 87.94 90 GLU A CA 1
ATOM 718 C C . GLU A 1 90 ? -16.300 0.819 -16.005 1.00 87.94 90 GLU A C 1
ATOM 720 O O . GLU A 1 90 ? -16.962 0.105 -15.243 1.00 87.94 90 GLU A O 1
ATOM 725 N N . ILE A 1 91 ? -15.176 1.415 -15.594 1.00 85.31 91 ILE A N 1
ATOM 726 C CA . ILE A 1 91 ? -14.673 1.332 -14.219 1.00 85.31 91 ILE A CA 1
ATOM 727 C C . ILE A 1 91 ? -15.637 2.030 -13.255 1.00 85.31 91 ILE A C 1
ATOM 729 O O . ILE A 1 91 ? -15.969 1.453 -12.217 1.00 85.31 91 ILE A O 1
ATOM 733 N N . LYS A 1 92 ? -16.104 3.242 -13.584 1.00 84.12 92 LYS A N 1
ATOM 734 C CA . LYS A 1 92 ? -17.043 4.005 -12.746 1.00 84.12 92 LYS A CA 1
ATOM 735 C C . LYS A 1 92 ? -18.344 3.246 -12.515 1.00 84.12 92 LYS A C 1
ATOM 737 O O . LYS A 1 92 ? -18.760 3.123 -11.366 1.00 84.12 92 LYS A O 1
ATOM 742 N N . GLU A 1 93 ? -18.950 2.695 -13.565 1.00 86.81 93 GLU A N 1
ATOM 743 C CA . GLU A 1 93 ? -20.191 1.914 -13.463 1.00 86.81 93 GLU A CA 1
ATOM 744 C C . GLU A 1 93 ? -20.024 0.687 -12.561 1.00 86.81 93 GLU A C 1
ATOM 746 O O . GLU A 1 93 ? -20.893 0.382 -11.746 1.00 86.81 93 GLU A O 1
ATOM 751 N N . LYS A 1 94 ? -18.882 -0.004 -12.651 1.00 84.06 94 LYS A N 1
ATOM 752 C CA . LYS A 1 94 ? -18.591 -1.169 -11.801 1.00 84.06 94 LYS A CA 1
ATOM 753 C C . LYS A 1 94 ? -18.282 -0.800 -10.353 1.00 84.06 94 LYS A C 1
ATOM 755 O O . LYS A 1 94 ? -18.543 -1.610 -9.462 1.00 84.06 94 LYS A O 1
ATOM 760 N N . LEU A 1 95 ? -17.719 0.384 -10.114 1.00 78.25 95 LEU A N 1
ATOM 761 C CA . LEU A 1 95 ? -17.391 0.873 -8.775 1.00 78.25 95 LEU A CA 1
ATOM 762 C C . LEU A 1 95 ? -18.593 1.491 -8.056 1.00 78.25 95 LEU A C 1
ATOM 764 O O . LEU A 1 95 ? -18.702 1.305 -6.849 1.00 78.25 95 LEU A O 1
ATOM 768 N N . GLN A 1 96 ? -19.511 2.166 -8.756 1.00 74.31 96 GLN A N 1
ATOM 769 C CA . GLN A 1 96 ? -20.701 2.788 -8.155 1.00 74.31 96 GLN A CA 1
ATOM 770 C C . GLN A 1 96 ? -21.469 1.889 -7.167 1.00 74.31 96 GLN A C 1
ATOM 772 O O . GLN A 1 96 ? -21.694 2.328 -6.043 1.00 74.31 96 GLN A O 1
ATOM 777 N N . PRO A 1 97 ? -21.835 0.635 -7.497 1.00 69.31 97 PRO A N 1
ATOM 778 C CA . PRO A 1 97 ? -22.547 -0.235 -6.558 1.00 69.31 97 PRO A CA 1
ATOM 779 C C . PRO A 1 97 ? -21.661 -0.777 -5.423 1.00 69.31 97 PRO A C 1
ATOM 781 O O . PRO A 1 97 ? -22.181 -1.303 -4.443 1.00 69.31 97 PRO A O 1
ATOM 784 N N . MET A 1 98 ? -20.331 -0.694 -5.551 1.00 62.94 98 MET A N 1
ATOM 785 C CA . MET A 1 98 ? -19.373 -1.096 -4.512 1.00 62.94 98 MET A CA 1
ATOM 786 C C . MET A 1 98 ? -19.029 0.045 -3.550 1.00 62.94 98 MET A C 1
ATOM 788 O O . MET A 1 98 ? -18.538 -0.221 -2.452 1.00 62.94 98 MET A O 1
ATOM 792 N N . LEU A 1 99 ? -19.286 1.295 -3.946 1.00 57.12 99 LEU A N 1
ATOM 793 C CA . LEU A 1 99 ? -19.199 2.473 -3.091 1.00 57.12 99 LEU A CA 1
ATOM 794 C C . LEU A 1 99 ? -20.377 2.454 -2.117 1.00 57.12 99 LEU A C 1
ATOM 796 O O . LEU A 1 99 ? -21.405 3.101 -2.297 1.00 57.12 99 LEU A O 1
ATOM 800 N N . TYR A 1 100 ? -20.229 1.638 -1.085 1.00 58.09 100 TYR A N 1
ATOM 801 C CA . TYR A 1 100 ? -21.117 1.642 0.055 1.00 58.09 100 TYR A CA 1
ATOM 802 C C . TYR A 1 100 ? -20.907 2.941 0.835 1.00 58.09 100 TYR A C 1
ATOM 804 O O . TYR A 1 100 ? -19.796 3.201 1.297 1.00 58.09 100 TYR A O 1
ATOM 812 N N . ASP A 1 101 ? -21.957 3.751 0.993 1.00 59.94 101 ASP A N 1
ATOM 813 C CA . ASP A 1 101 ? -21.922 4.925 1.871 1.00 59.94 101 ASP A CA 1
ATOM 814 C C . ASP A 1 101 ? -21.975 4.458 3.335 1.00 59.94 101 ASP A C 1
ATOM 816 O O . ASP A 1 101 ? -23.003 4.508 4.020 1.00 59.94 101 ASP A O 1
ATOM 820 N N . SER A 1 102 ? -20.840 3.925 3.789 1.00 55.22 102 SER A N 1
ATOM 821 C CA . SER A 1 102 ? -20.621 3.459 5.156 1.00 55.22 102 SER A CA 1
ATOM 822 C C . SER A 1 102 ? -20.864 4.568 6.164 1.00 55.22 102 SER A C 1
ATOM 824 O O . SER A 1 102 ? -21.337 4.286 7.257 1.00 55.22 102 SER A O 1
ATOM 826 N N . ILE A 1 103 ? -20.640 5.827 5.781 1.00 53.28 103 ILE A N 1
ATOM 827 C CA . ILE A 1 103 ? -20.875 6.997 6.623 1.00 53.28 103 ILE A CA 1
ATOM 828 C C . ILE A 1 103 ? -22.377 7.192 6.839 1.00 53.28 103 ILE A C 1
ATOM 830 O O . ILE A 1 103 ? -22.812 7.389 7.975 1.00 53.28 103 ILE A O 1
ATOM 834 N N . ALA A 1 104 ? -23.189 7.118 5.782 1.00 59.66 104 ALA A N 1
ATOM 835 C CA . ALA A 1 104 ? -24.643 7.181 5.909 1.00 59.66 104 ALA A CA 1
ATOM 836 C C . ALA A 1 104 ? -25.199 5.991 6.699 1.00 59.66 104 ALA A C 1
ATOM 838 O O . ALA A 1 104 ? -26.139 6.169 7.476 1.00 59.66 104 ALA A O 1
ATOM 839 N N . LEU A 1 105 ? -24.622 4.796 6.542 1.00 63.16 105 LEU A N 1
ATOM 840 C CA . LEU A 1 105 ? -24.995 3.644 7.360 1.00 63.16 105 LEU A CA 1
ATOM 841 C C . LEU A 1 105 ? -24.594 3.829 8.829 1.00 63.16 105 LEU A C 1
ATOM 843 O O . LEU A 1 105 ? -25.449 3.654 9.690 1.00 63.16 105 LEU A O 1
ATOM 847 N N . SER A 1 106 ? -23.345 4.198 9.123 1.00 57.75 106 SER A N 1
ATOM 848 C CA . SER A 1 106 ? -22.847 4.395 10.492 1.00 57.75 106 SER A CA 1
ATOM 849 C C . SER A 1 106 ? -23.696 5.427 11.210 1.00 57.75 106 SER A C 1
ATOM 851 O O . SER A 1 106 ? -24.246 5.139 12.264 1.00 57.75 106 SER A O 1
ATOM 853 N N . LYS A 1 107 ? -23.970 6.568 10.565 1.00 62.25 107 LYS A N 1
ATOM 854 C CA . LYS A 1 107 ? -24.868 7.596 11.110 1.00 62.25 107 LYS A CA 1
ATOM 855 C C . LYS A 1 107 ? -26.287 7.080 11.356 1.00 62.25 107 LYS A C 1
ATOM 857 O O . LYS A 1 107 ? -26.929 7.497 12.317 1.00 62.25 107 LYS A O 1
ATOM 862 N N . ARG A 1 108 ? -26.814 6.199 10.495 1.00 65.56 108 ARG A N 1
ATOM 863 C CA . ARG A 1 108 ? -28.128 5.559 10.703 1.00 65.56 108 ARG A CA 1
ATOM 864 C C . ARG A 1 108 ? -28.100 4.585 11.879 1.00 65.56 108 ARG A C 1
ATOM 866 O O . ARG A 1 108 ? -29.057 4.580 12.646 1.00 65.56 108 ARG A O 1
ATOM 873 N N . LEU A 1 109 ? -27.033 3.800 12.024 1.00 64.75 109 LEU A N 1
ATOM 874 C CA . LEU A 1 109 ? -26.836 2.860 13.130 1.00 64.75 109 LEU A CA 1
ATOM 875 C C . LEU A 1 109 ? -26.653 3.608 14.455 1.00 64.75 109 LEU A C 1
ATOM 877 O O . LEU A 1 109 ? -27.371 3.324 15.402 1.00 64.75 109 LEU A O 1
ATOM 881 N N . GLU A 1 110 ? -25.794 4.625 14.502 1.00 64.19 110 GLU A N 1
ATOM 882 C CA . GLU A 1 110 ? -25.599 5.521 15.651 1.00 64.19 110 GLU A CA 1
ATOM 883 C C . GLU A 1 110 ? -26.908 6.196 16.063 1.00 64.19 110 GLU A C 1
ATOM 885 O O . GLU A 1 110 ? -27.271 6.202 17.239 1.00 64.19 110 GLU A O 1
ATOM 890 N N . LYS A 1 111 ? -27.666 6.722 15.090 1.00 68.69 111 LYS A N 1
ATOM 891 C CA . LYS A 1 111 ? -28.988 7.302 15.346 1.00 68.69 111 LYS A CA 1
ATOM 892 C C . LYS A 1 111 ? -29.961 6.263 15.905 1.00 68.69 111 LYS A C 1
ATOM 894 O O . LYS A 1 111 ? -30.683 6.573 16.845 1.00 68.69 111 LYS A O 1
ATOM 899 N N . ALA A 1 112 ? -29.978 5.047 15.364 1.00 68.00 112 ALA A N 1
ATOM 900 C CA . ALA A 1 112 ? -30.842 3.973 15.846 1.00 68.00 112 ALA A CA 1
ATOM 901 C C . ALA A 1 112 ? -30.470 3.520 17.272 1.00 68.00 112 ALA A C 1
ATOM 903 O O . ALA A 1 112 ? -31.367 3.378 18.100 1.00 68.00 112 ALA A O 1
ATOM 904 N N . ILE A 1 113 ? -29.174 3.399 17.585 1.00 67.44 113 ILE A N 1
ATOM 905 C CA . ILE A 1 113 ? -28.665 3.113 18.938 1.00 67.44 113 ILE A CA 1
ATOM 906 C C . ILE A 1 113 ? -29.080 4.227 19.907 1.00 67.44 113 ILE A C 1
ATOM 908 O O . ILE A 1 113 ? -29.614 3.948 20.978 1.00 67.44 113 ILE A O 1
ATOM 912 N N . ARG A 1 114 ? -28.907 5.499 19.517 1.00 70.06 114 ARG A N 1
ATOM 913 C CA . ARG A 1 114 ? -29.299 6.664 20.330 1.00 70.06 114 ARG A CA 1
ATOM 914 C C . ARG A 1 114 ? -30.808 6.746 20.567 1.00 70.06 114 ARG A C 1
ATOM 916 O O . ARG A 1 114 ? -31.240 7.217 21.613 1.00 70.06 114 ARG A O 1
ATOM 923 N N . GLU A 1 115 ? -31.606 6.292 19.606 1.00 80.56 115 GLU A N 1
ATOM 924 C CA . GLU A 1 115 ? -33.066 6.186 19.710 1.00 80.56 115 GLU A CA 1
ATOM 925 C C . GLU A 1 115 ? -33.529 4.932 20.479 1.00 80.56 115 GLU A C 1
ATOM 927 O O . GLU A 1 115 ? -34.733 4.703 20.590 1.00 80.56 115 GLU A O 1
ATOM 932 N N . GLY A 1 116 ? -32.605 4.120 21.010 1.00 69.38 116 GLY A N 1
ATOM 933 C CA . GLY A 1 116 ? -32.915 2.910 21.777 1.00 69.38 116 GLY A CA 1
ATOM 934 C C . GLY A 1 116 ? -33.491 1.767 20.938 1.00 69.38 116 GLY A C 1
ATOM 935 O O . GLY A 1 116 ? -34.124 0.867 21.485 1.00 69.38 116 GLY A O 1
ATOM 936 N N . LYS A 1 117 ? -33.314 1.802 19.612 1.00 73.38 117 LYS A N 1
ATOM 937 C CA . LYS A 1 117 ? -33.741 0.721 18.718 1.00 73.38 117 LYS A CA 1
ATOM 938 C C . LYS A 1 117 ? -32.742 -0.425 18.791 1.00 73.38 117 LYS A C 1
ATOM 940 O O . LYS A 1 117 ? -31.535 -0.197 18.823 1.00 73.38 117 LYS A O 1
ATOM 945 N N . GLU A 1 118 ? -33.249 -1.654 18.762 1.00 59.75 118 GLU A N 1
ATOM 946 C CA . GLU A 1 118 ? -32.409 -2.827 18.537 1.00 59.75 118 GLU A CA 1
ATOM 947 C C . GLU A 1 118 ? -31.728 -2.693 17.175 1.00 59.75 118 GLU A C 1
ATOM 949 O O . GLU A 1 118 ? -32.378 -2.539 16.138 1.00 59.75 118 GLU A O 1
ATOM 954 N N . VAL A 1 119 ? -30.401 -2.700 17.198 1.00 63.34 119 VAL A N 1
ATOM 955 C CA . VAL A 1 119 ? -29.577 -2.634 16.002 1.00 63.34 119 VAL A CA 1
ATOM 956 C C . VAL A 1 119 ? -28.924 -3.991 15.816 1.00 63.34 119 VAL A C 1
ATOM 958 O O . VAL A 1 119 ? -28.072 -4.391 16.606 1.00 63.34 119 VAL A O 1
ATOM 961 N N . GLU A 1 120 ? -29.318 -4.699 14.758 1.00 59.19 120 GLU A N 1
ATOM 962 C CA . GLU A 1 120 ? -28.614 -5.902 14.329 1.00 59.19 120 GLU A CA 1
ATOM 963 C C . GLU A 1 120 ? -27.231 -5.502 13.807 1.00 59.19 120 GLU A C 1
ATOM 965 O O . GLU A 1 120 ? -27.079 -4.979 12.700 1.00 59.19 120 GLU A O 1
ATOM 970 N N . ILE A 1 121 ? -26.206 -5.729 14.627 1.00 59.72 121 ILE A N 1
ATOM 971 C CA . ILE A 1 121 ? -24.818 -5.615 14.188 1.00 59.72 121 ILE A CA 1
ATOM 972 C C . ILE A 1 121 ? -24.574 -6.781 13.220 1.00 59.72 121 ILE A C 1
ATOM 974 O O . ILE A 1 121 ? -24.703 -7.939 13.633 1.00 59.72 121 ILE A O 1
ATOM 978 N N . PRO A 1 122 ? -24.243 -6.524 11.941 1.00 58.28 122 PRO A N 1
ATOM 979 C CA . PRO A 1 122 ? -23.992 -7.597 10.994 1.00 58.28 122 PRO A CA 1
ATOM 980 C C . PRO A 1 122 ? -22.855 -8.480 11.511 1.00 58.28 122 PRO A C 1
ATOM 982 O O . PRO A 1 122 ? -21.829 -7.987 11.983 1.00 58.28 122 PRO A O 1
ATOM 985 N N . ALA A 1 123 ? -23.039 -9.798 11.422 1.00 53.81 123 ALA A N 1
ATOM 986 C CA . ALA A 1 123 ? -22.020 -10.746 11.846 1.00 53.81 123 ALA A CA 1
ATOM 987 C C . ALA A 1 123 ? -20.699 -10.462 11.119 1.00 53.81 123 ALA A C 1
ATOM 989 O O . ALA A 1 123 ? -20.671 -10.272 9.898 1.00 53.81 123 ALA A O 1
ATOM 990 N N . ARG A 1 124 ? -19.599 -10.448 11.880 1.00 59.19 124 ARG A N 1
ATOM 991 C CA . ARG A 1 124 ? -18.270 -10.168 11.339 1.00 59.19 124 ARG A CA 1
ATOM 992 C C . ARG A 1 124 ? -17.956 -11.169 10.216 1.00 59.19 124 ARG A C 1
ATOM 994 O O . ARG A 1 124 ? -18.035 -12.377 10.465 1.00 59.19 124 ARG A O 1
ATOM 1001 N N . PRO A 1 125 ? -17.591 -10.711 9.003 1.00 60.84 125 PRO A N 1
ATOM 1002 C CA . PRO A 1 125 ? -17.071 -11.605 7.975 1.00 60.84 125 PRO A CA 1
ATOM 1003 C C . PRO A 1 125 ? -15.880 -12.370 8.551 1.00 60.84 125 PRO A C 1
ATOM 1005 O O . PRO A 1 125 ? -15.066 -11.782 9.272 1.00 60.84 125 PRO A O 1
ATOM 1008 N N . LYS A 1 126 ? -15.776 -13.675 8.287 1.00 61.47 126 LYS A N 1
ATOM 1009 C CA . LYS A 1 126 ? -14.637 -14.433 8.804 1.00 61.47 126 LYS A CA 1
ATOM 1010 C C . LYS A 1 126 ? -13.397 -13.961 8.052 1.00 61.47 126 LYS A C 1
ATOM 1012 O O . LYS A 1 126 ? -13.358 -13.953 6.830 1.00 61.47 126 LYS A O 1
ATOM 1017 N N . GLU A 1 127 ? -12.342 -13.597 8.767 1.00 67.12 127 GLU A N 1
ATOM 1018 C CA . GLU A 1 127 ? -11.083 -13.182 8.136 1.00 67.12 127 GLU A CA 1
ATOM 1019 C C . GLU A 1 127 ? -10.291 -14.405 7.639 1.00 67.12 127 GLU A C 1
ATOM 1021 O O . GLU A 1 127 ? -9.188 -14.690 8.093 1.00 67.12 127 GLU A O 1
ATOM 1026 N N . THR A 1 128 ? -10.884 -15.178 6.727 1.00 77.56 128 THR A N 1
ATOM 1027 C CA . THR A 1 128 ? -10.220 -16.297 6.051 1.00 77.56 128 THR A CA 1
ATOM 1028 C C . THR A 1 128 ? -9.444 -15.798 4.835 1.00 77.56 128 THR A C 1
ATOM 1030 O O . THR A 1 128 ? -9.807 -14.799 4.202 1.00 77.56 128 THR A O 1
ATOM 1033 N N . LEU A 1 129 ? -8.377 -16.516 4.474 1.00 74.81 129 LEU A N 1
ATOM 1034 C CA . LEU A 1 129 ? -7.595 -16.223 3.273 1.00 74.81 129 LEU A CA 1
ATOM 1035 C C . LEU A 1 129 ? -8.481 -16.272 2.020 1.00 74.81 129 LEU A C 1
ATOM 1037 O O . LEU A 1 129 ? -8.382 -15.410 1.149 1.00 74.81 129 LEU A O 1
ATOM 1041 N N . GLU A 1 130 ? -9.384 -17.246 1.938 1.00 79.12 130 GLU A N 1
ATOM 1042 C CA . GLU A 1 130 ? -10.324 -17.404 0.831 1.00 79.12 130 GLU A CA 1
ATOM 1043 C C . GLU A 1 130 ? -11.255 -16.194 0.691 1.00 79.12 130 GLU A C 1
ATOM 1045 O O . GLU A 1 130 ? -11.507 -15.735 -0.428 1.00 79.12 130 GLU A O 1
ATOM 1050 N N . GLU A 1 131 ? -11.746 -15.644 1.805 1.00 79.50 131 GLU A N 1
ATOM 1051 C CA . GLU A 1 131 ? -12.582 -14.442 1.802 1.00 79.50 131 GLU A CA 1
ATOM 1052 C C . GLU A 1 131 ? -11.796 -13.208 1.362 1.00 79.50 131 GLU A C 1
ATOM 1054 O O . GLU A 1 131 ? -12.274 -12.472 0.493 1.00 79.50 131 GLU A O 1
ATOM 1059 N N . LYS A 1 132 ? -10.566 -13.026 1.859 1.00 77.81 132 LYS A N 1
ATOM 1060 C CA . LYS A 1 132 ? -9.680 -11.936 1.422 1.00 77.81 132 LYS A CA 1
ATOM 1061 C C . LYS A 1 132 ? -9.340 -12.035 -0.061 1.00 77.81 132 LYS A C 1
ATOM 1063 O O . LYS A 1 132 ? -9.471 -11.054 -0.790 1.00 77.81 132 LYS A O 1
ATOM 1068 N N . LEU A 1 133 ? -9.029 -13.230 -0.562 1.00 79.06 133 LEU A N 1
ATOM 1069 C CA . LEU A 1 133 ? -8.808 -13.461 -1.991 1.00 79.06 133 LEU A CA 1
ATOM 1070 C C . LEU A 1 133 ? -10.070 -13.195 -2.821 1.00 79.06 133 LEU A C 1
ATOM 1072 O O . LEU A 1 133 ? -9.981 -12.649 -3.922 1.00 79.06 133 LEU A O 1
ATOM 1076 N N . LYS A 1 134 ? -11.257 -13.557 -2.324 1.00 84.00 134 LYS A N 1
ATOM 1077 C CA . LYS A 1 134 ? -12.534 -13.272 -2.996 1.00 84.00 134 LYS A CA 1
ATOM 1078 C C . LYS A 1 134 ? -12.811 -11.769 -3.054 1.00 84.00 134 LYS A C 1
ATOM 1080 O O . LYS A 1 134 ? -13.221 -11.286 -4.108 1.00 84.00 134 LYS A O 1
ATOM 1085 N N . GLN A 1 135 ? -12.584 -11.042 -1.961 1.00 81.56 135 GLN A N 1
ATOM 1086 C CA . GLN A 1 135 ? -12.702 -9.581 -1.902 1.00 81.56 135 GLN A CA 1
ATOM 1087 C C . GLN A 1 135 ? -11.717 -8.919 -2.866 1.00 81.56 135 GLN A C 1
ATOM 1089 O O . GLN A 1 135 ? -12.127 -8.127 -3.708 1.00 81.56 135 GLN A O 1
ATOM 1094 N N . PHE A 1 136 ? -10.456 -9.346 -2.846 1.00 82.00 136 PHE A N 1
ATOM 1095 C CA . PHE A 1 136 ? -9.430 -8.843 -3.751 1.00 82.00 136 PHE A CA 1
ATOM 1096 C C . PHE A 1 136 ? -9.765 -9.109 -5.227 1.00 82.00 136 PHE A C 1
ATOM 1098 O O . PHE A 1 136 ? -9.663 -8.227 -6.076 1.00 82.00 136 PHE A O 1
ATOM 1105 N N . ARG A 1 137 ? -10.266 -10.305 -5.561 1.00 84.56 137 ARG A N 1
ATOM 1106 C CA . ARG A 1 137 ? -10.733 -10.604 -6.925 1.00 84.56 137 ARG A CA 1
ATOM 1107 C C . ARG A 1 137 ? -11.881 -9.701 -7.355 1.00 84.56 137 ARG A C 1
ATOM 1109 O O . ARG A 1 137 ? -11.904 -9.322 -8.521 1.00 84.56 137 ARG A O 1
ATOM 1116 N N . LYS A 1 138 ? -12.823 -9.384 -6.455 1.00 85.75 138 LYS A N 1
ATOM 1117 C CA . LYS A 1 138 ? -13.906 -8.422 -6.721 1.00 85.75 138 LYS A CA 1
ATOM 1118 C C . LYS A 1 1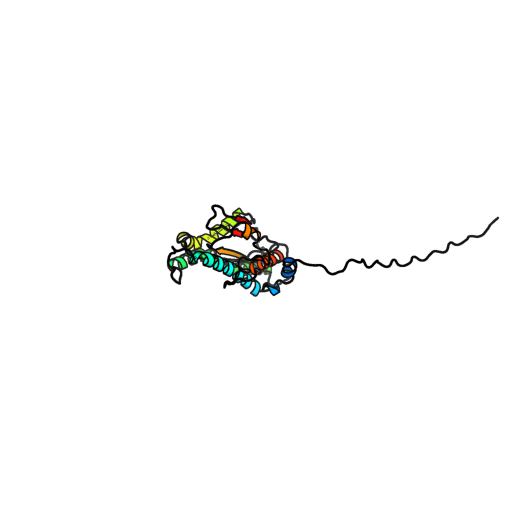38 ? -13.349 -7.020 -6.951 1.00 85.75 138 LYS A C 1
ATOM 1120 O O . LYS A 1 138 ? -13.738 -6.393 -7.928 1.00 85.75 138 LYS A O 1
ATOM 1125 N N . PHE A 1 139 ? -12.400 -6.593 -6.124 1.00 85.94 139 PHE A N 1
ATOM 1126 C CA . PHE A 1 139 ? -11.691 -5.323 -6.268 1.00 85.94 139 PHE A CA 1
ATOM 1127 C C . PHE A 1 139 ? -10.996 -5.179 -7.630 1.00 85.94 139 PHE A C 1
ATOM 1129 O O . PHE A 1 139 ? -11.015 -4.102 -8.211 1.00 85.94 139 PHE A O 1
ATOM 1136 N N . LEU A 1 140 ? -10.465 -6.265 -8.203 1.00 87.25 140 LEU A N 1
ATOM 1137 C CA . LEU A 1 140 ? -9.851 -6.237 -9.537 1.00 87.25 140 LEU A CA 1
ATOM 1138 C C . LEU A 1 140 ? -10.851 -6.279 -10.709 1.00 87.25 140 LEU A C 1
ATOM 1140 O O . LEU A 1 140 ? -10.447 -6.078 -11.855 1.00 87.25 140 LEU A O 1
ATOM 1144 N N . VAL A 1 141 ? -12.143 -6.562 -10.480 1.00 88.94 141 VAL A N 1
ATOM 1145 C CA . VAL A 1 141 ? -13.150 -6.676 -11.560 1.00 88.94 141 VAL A CA 1
ATOM 1146 C C . VAL A 1 141 ? -13.272 -5.404 -12.410 1.00 88.94 141 VAL A C 1
ATOM 1148 O O . VAL A 1 141 ? -13.291 -5.551 -13.639 1.00 88.94 141 VAL A O 1
ATOM 1151 N N . PRO A 1 142 ? -13.338 -4.190 -11.826 1.00 89.62 142 PRO A N 1
ATOM 1152 C CA . PRO A 1 142 ? -13.360 -2.945 -12.590 1.00 89.62 142 PRO A CA 1
ATOM 1153 C C . PRO A 1 142 ? -12.133 -2.797 -13.496 1.00 89.62 142 PRO A C 1
ATOM 1155 O O . PRO A 1 142 ? -12.259 -2.388 -14.642 1.00 89.62 142 PRO A O 1
ATOM 1158 N N . PHE A 1 143 ? -10.963 -3.248 -13.042 1.00 89.75 143 PHE A N 1
ATOM 1159 C CA . PHE A 1 143 ? -9.683 -3.035 -13.726 1.00 89.75 143 PHE A CA 1
ATOM 1160 C C . PHE A 1 143 ? -9.292 -4.147 -14.711 1.00 89.75 143 PHE A C 1
ATOM 1162 O O . PHE A 1 143 ? -8.201 -4.121 -15.278 1.00 89.75 143 PHE A O 1
ATOM 1169 N N . ARG A 1 144 ? -10.164 -5.136 -14.964 1.00 88.50 144 ARG A N 1
ATOM 1170 C CA . ARG A 1 144 ? -9.865 -6.261 -15.876 1.00 88.50 144 ARG A CA 1
ATOM 1171 C C . ARG A 1 144 ? -9.442 -5.808 -17.269 1.00 88.50 144 ARG A C 1
ATOM 1173 O O . ARG A 1 144 ? -8.584 -6.456 -17.865 1.00 88.50 144 ARG A O 1
ATOM 1180 N N . THR A 1 145 ? -10.045 -4.742 -17.785 1.00 87.06 145 THR A N 1
ATOM 1181 C CA . THR A 1 145 ? -9.719 -4.207 -19.110 1.00 87.06 145 THR A CA 1
ATOM 1182 C C . THR A 1 145 ? -8.290 -3.662 -19.137 1.00 87.06 145 THR A C 1
ATOM 1184 O O . THR A 1 145 ? -7.532 -4.050 -20.024 1.00 87.06 145 THR A O 1
ATOM 1187 N N . LEU A 1 146 ? -7.878 -2.901 -18.113 1.00 86.81 146 LEU A N 1
ATOM 1188 C CA . LEU A 1 146 ? -6.500 -2.407 -17.954 1.00 86.81 146 LEU A CA 1
ATOM 1189 C C . LEU A 1 146 ? -5.493 -3.558 -17.849 1.00 86.81 146 LEU A C 1
ATOM 1191 O O . LEU A 1 146 ? -4.486 -3.578 -18.552 1.00 86.81 146 LEU A O 1
ATOM 1195 N N . ILE A 1 147 ? -5.805 -4.574 -17.036 1.00 85.88 147 ILE A N 1
ATOM 1196 C CA . ILE A 1 147 ? -4.954 -5.765 -16.874 1.00 85.88 147 ILE A CA 1
ATOM 1197 C C . ILE A 1 147 ? -4.790 -6.501 -18.210 1.00 85.88 147 ILE A C 1
ATOM 1199 O O . ILE A 1 147 ? -3.681 -6.870 -18.583 1.00 85.88 147 ILE A O 1
ATOM 1203 N N . ARG A 1 148 ? -5.886 -6.717 -18.950 1.00 84.56 148 ARG A N 1
ATOM 1204 C CA . ARG A 1 148 ? -5.873 -7.435 -20.238 1.00 84.56 148 ARG A CA 1
ATOM 1205 C C . ARG A 1 148 ? -5.146 -6.670 -21.337 1.00 84.56 148 ARG A C 1
ATOM 1207 O O . ARG A 1 148 ? -4.457 -7.292 -22.138 1.00 84.56 148 ARG A O 1
ATOM 1214 N N . LYS A 1 149 ? -5.307 -5.346 -21.378 1.00 82.19 149 LYS A N 1
ATOM 1215 C CA . LYS A 1 149 ? -4.589 -4.463 -22.307 1.00 82.19 149 LYS A CA 1
ATOM 1216 C C . LYS A 1 149 ? -3.130 -4.243 -21.898 1.00 82.19 149 LYS A C 1
ATOM 1218 O O . LYS A 1 149 ? -2.382 -3.650 -22.668 1.00 82.19 149 LYS A O 1
ATOM 1223 N N . ASN A 1 150 ? -2.725 -4.770 -20.738 1.00 79.81 150 ASN A N 1
ATOM 1224 C CA . ASN A 1 150 ? -1.406 -4.569 -20.158 1.00 79.81 150 ASN A CA 1
ATOM 1225 C C . ASN A 1 150 ? -1.102 -3.066 -20.027 1.00 79.81 150 ASN A C 1
ATOM 1227 O O . ASN A 1 150 ? -0.043 -2.612 -20.425 1.00 79.81 150 ASN A O 1
ATOM 1231 N N . GLU A 1 151 ? -2.056 -2.271 -19.549 1.00 84.19 151 GLU A N 1
ATOM 1232 C CA . GLU A 1 151 ? -1.820 -0.856 -19.241 1.00 84.19 151 GLU A CA 1
ATOM 1233 C C . GLU A 1 151 ? -1.190 -0.747 -17.846 1.00 84.19 151 GLU A C 1
ATOM 1235 O O . GLU A 1 151 ? -1.573 -1.520 -16.971 1.00 84.19 151 GLU A O 1
ATOM 1240 N N . PRO A 1 152 ? -0.227 0.155 -17.594 1.00 86.19 152 PRO A N 1
ATOM 1241 C CA . PRO A 1 152 ? 0.351 0.340 -16.271 1.00 86.19 152 PRO A CA 1
ATOM 1242 C C . PRO A 1 152 ? -0.649 1.074 -15.382 1.00 86.19 152 PRO A C 1
ATOM 1244 O O . PRO A 1 152 ? -1.132 2.151 -15.732 1.00 86.19 152 PRO A O 1
ATOM 1247 N N . PHE A 1 153 ? -0.945 0.526 -14.212 1.00 88.94 153 PHE A N 1
ATOM 1248 C CA . PHE A 1 153 ? -1.790 1.214 -13.249 1.00 88.94 153 PHE A CA 1
ATOM 1249 C C . PHE A 1 153 ? -1.470 0.794 -11.821 1.00 88.94 153 PHE A C 1
ATOM 1251 O O . PHE A 1 153 ? -1.051 -0.331 -11.544 1.00 88.94 153 PHE A O 1
ATOM 1258 N N . ALA A 1 154 ? -1.708 1.736 -10.919 1.00 92.06 154 ALA A N 1
ATOM 1259 C CA . ALA A 1 154 ? -1.768 1.511 -9.492 1.00 92.06 154 ALA A CA 1
ATOM 1260 C C . ALA A 1 154 ? -3.133 1.996 -9.008 1.00 92.06 154 ALA A C 1
ATOM 1262 O O . ALA A 1 154 ? -3.623 3.037 -9.448 1.00 92.06 154 ALA A O 1
ATOM 1263 N N . VAL A 1 155 ? -3.756 1.240 -8.117 1.00 92.31 155 VAL A N 1
ATOM 1264 C CA . VAL A 1 155 ? -5.039 1.592 -7.518 1.00 92.31 155 VAL A CA 1
ATOM 1265 C C . VAL A 1 155 ? -4.979 1.353 -6.022 1.00 92.31 155 VAL A C 1
ATOM 1267 O O . VAL A 1 155 ? -4.451 0.344 -5.557 1.00 92.31 155 VAL A O 1
ATOM 1270 N N . ILE A 1 156 ? -5.568 2.283 -5.277 1.00 92.31 156 ILE A N 1
ATOM 1271 C CA . ILE A 1 156 ? -5.794 2.146 -3.848 1.00 92.31 156 ILE A CA 1
ATOM 1272 C C . ILE A 1 156 ? -7.290 2.257 -3.554 1.00 92.31 156 ILE A C 1
ATOM 1274 O O . ILE A 1 156 ? -7.974 3.134 -4.079 1.00 92.31 156 ILE A O 1
ATOM 1278 N N . GLN A 1 157 ? -7.800 1.355 -2.722 1.00 89.50 157 GLN A N 1
ATOM 1279 C CA . GLN A 1 157 ? -9.151 1.401 -2.177 1.00 89.50 157 GLN A CA 1
ATOM 1280 C C . GLN A 1 157 ? -9.064 1.562 -0.662 1.00 89.50 157 GLN A C 1
ATOM 1282 O O . GLN A 1 157 ? -8.395 0.777 0.011 1.00 89.50 157 GLN A O 1
ATOM 1287 N N . LEU A 1 158 ? -9.775 2.557 -0.134 1.00 87.81 158 LEU A N 1
ATOM 1288 C CA . LEU A 1 158 ? -10.022 2.716 1.296 1.00 87.81 158 LEU A CA 1
ATOM 1289 C C . LEU A 1 158 ? -11.432 2.215 1.590 1.00 87.81 158 LEU A C 1
ATOM 1291 O O . LEU A 1 158 ? -12.391 2.668 0.968 1.00 87.81 158 LEU A O 1
ATOM 1295 N N . THR A 1 159 ? -11.554 1.288 2.534 1.00 83.56 159 THR A N 1
ATOM 1296 C CA . THR A 1 159 ? -12.847 0.758 2.982 1.00 83.56 159 THR A CA 1
ATOM 1297 C C . THR A 1 159 ? -12.969 0.964 4.479 1.00 83.56 159 THR A C 1
ATOM 1299 O O . THR A 1 159 ? -12.122 0.488 5.227 1.00 83.56 159 THR A O 1
ATOM 1302 N N . GLU A 1 160 ? -14.003 1.667 4.931 1.00 80.00 160 GLU A N 1
ATOM 1303 C CA . GLU A 1 160 ? -14.319 1.743 6.358 1.00 80.00 160 GLU A CA 1
ATOM 1304 C C . GLU A 1 160 ? -14.750 0.356 6.851 1.00 80.00 160 GLU A C 1
ATOM 1306 O O . GLU A 1 160 ? -15.601 -0.299 6.244 1.00 80.00 160 GLU A O 1
ATOM 1311 N N . ILE A 1 161 ? -14.133 -0.114 7.931 1.00 76.56 161 ILE A N 1
ATOM 1312 C CA . ILE A 1 161 ? -14.411 -1.408 8.547 1.00 76.56 161 ILE A CA 1
ATOM 1313 C C . ILE A 1 161 ? -14.792 -1.218 10.010 1.00 76.56 161 ILE A C 1
ATOM 1315 O O . ILE A 1 161 ? -14.349 -0.286 10.679 1.00 76.56 161 ILE A O 1
ATOM 1319 N N . GLN A 1 162 ? -15.583 -2.152 10.528 1.00 68.88 162 GLN A N 1
ATOM 1320 C CA . GLN A 1 162 ? -15.932 -2.150 11.940 1.00 68.88 162 GLN A CA 1
ATOM 1321 C C . GLN A 1 162 ? -14.693 -2.406 12.809 1.00 68.88 162 GLN A C 1
ATOM 1323 O O . GLN A 1 162 ? -13.887 -3.311 12.539 1.00 68.88 162 GLN A O 1
ATOM 1328 N N . MET A 1 163 ? -14.564 -1.597 13.860 1.00 65.94 163 MET A N 1
ATOM 1329 C CA . MET A 1 163 ? -13.457 -1.642 14.805 1.00 65.94 163 MET A CA 1
ATOM 1330 C C . MET A 1 163 ? -13.319 -3.034 15.459 1.00 65.94 163 MET A C 1
ATOM 1332 O O . MET A 1 163 ? -14.328 -3.682 15.736 1.00 65.94 163 MET A O 1
ATOM 1336 N N . PRO A 1 164 ? -12.094 -3.545 15.694 1.00 57.72 164 PRO A N 1
ATOM 1337 C CA . PRO A 1 164 ? -11.886 -4.722 16.537 1.00 57.72 164 PRO A CA 1
ATOM 1338 C C . PRO A 1 164 ? -12.266 -4.448 17.997 1.00 57.72 164 PRO A C 1
ATOM 1340 O O . PRO A 1 164 ? -12.004 -3.359 18.492 1.00 57.72 164 PRO A O 1
ATOM 1343 N N . ASP A 1 165 ? -12.784 -5.465 18.690 1.00 50.31 165 ASP A N 1
ATOM 1344 C CA . ASP A 1 165 ? -13.368 -5.415 20.049 1.00 50.31 165 ASP A CA 1
ATOM 1345 C C . ASP A 1 165 ? -12.431 -4.932 21.188 1.00 50.31 165 ASP A C 1
ATOM 1347 O O . ASP A 1 165 ? -12.788 -5.003 22.360 1.00 50.31 165 ASP A O 1
ATOM 1351 N N . LEU A 1 166 ? -11.207 -4.490 20.884 1.00 50.38 166 LEU A N 1
ATOM 1352 C CA . LEU A 1 166 ? -10.113 -4.307 21.846 1.00 50.38 166 LEU A CA 1
ATOM 1353 C C . LEU A 1 166 ? -9.860 -2.859 22.290 1.00 50.38 166 LEU A C 1
ATOM 1355 O O . LEU A 1 166 ? -8.919 -2.635 23.051 1.00 50.38 166 LEU A O 1
ATOM 1359 N N . VAL A 1 167 ? -10.657 -1.880 21.857 1.00 48.47 167 VAL A N 1
ATOM 1360 C CA . VAL A 1 167 ? -10.478 -0.482 22.285 1.00 48.47 167 VAL A CA 1
ATOM 1361 C C . VAL A 1 167 ? -11.746 0.019 22.979 1.00 48.47 167 VAL A C 1
ATOM 1363 O O . VAL A 1 167 ? -12.813 -0.016 22.365 1.00 48.47 167 VAL A O 1
ATOM 1366 N N . PRO A 1 168 ? -11.656 0.471 24.245 1.00 46.22 168 PRO A N 1
ATOM 1367 C CA . PRO A 1 168 ? -12.761 1.133 24.927 1.00 46.22 168 PRO A CA 1
ATOM 1368 C C . PRO A 1 168 ? -13.236 2.339 24.112 1.00 46.22 168 PRO A C 1
ATOM 1370 O O . PRO A 1 168 ? -12.431 3.181 23.708 1.00 46.22 168 PRO A O 1
ATOM 1373 N N . ILE A 1 169 ? -14.538 2.394 23.840 1.00 48.75 169 ILE A N 1
ATOM 1374 C CA . ILE A 1 169 ? -15.184 3.517 23.160 1.00 48.75 169 ILE A CA 1
ATOM 1375 C C . ILE A 1 169 ? -15.383 4.612 24.213 1.00 48.75 169 ILE A C 1
ATOM 1377 O O . ILE A 1 169 ? -16.445 4.702 24.818 1.00 48.75 169 ILE A O 1
ATOM 1381 N N . ASP A 1 170 ? -14.338 5.397 24.463 1.00 47.12 170 ASP A N 1
ATOM 1382 C CA . ASP A 1 170 ? -14.403 6.570 25.350 1.00 47.12 170 ASP A CA 1
ATOM 1383 C C . ASP A 1 170 ? -14.645 7.879 24.564 1.00 47.12 170 ASP A C 1
ATOM 1385 O O . ASP A 1 170 ? -14.591 8.961 25.144 1.00 47.12 170 ASP A O 1
ATOM 1389 N N . ASP A 1 171 ? -14.891 7.799 23.248 1.00 52.69 171 ASP A N 1
ATOM 1390 C CA . ASP A 1 171 ? -15.069 8.961 22.367 1.00 52.69 171 ASP A CA 1
ATOM 1391 C C . ASP A 1 171 ? -16.487 9.013 21.773 1.00 52.69 171 ASP A C 1
ATOM 1393 O O . ASP A 1 171 ? -16.942 8.051 21.144 1.00 52.69 171 ASP A O 1
ATOM 1397 N N . ASP A 1 172 ? -17.166 10.149 21.957 1.00 47.97 172 ASP A N 1
ATOM 1398 C CA . ASP A 1 172 ? -18.556 10.406 21.544 1.00 47.97 172 ASP A CA 1
ATOM 1399 C C . ASP A 1 172 ? -18.747 10.358 20.009 1.00 47.97 172 ASP A C 1
ATOM 1401 O O . ASP A 1 172 ? -19.874 10.211 19.529 1.00 47.97 172 ASP A O 1
ATOM 1405 N N . GLU A 1 173 ? -17.661 10.461 19.229 1.00 52.94 173 GLU A N 1
ATOM 1406 C CA . GLU A 1 173 ? -17.668 10.396 17.756 1.00 52.94 173 GLU A CA 1
ATOM 1407 C C . GLU A 1 173 ? -17.383 8.997 17.174 1.00 52.94 173 GLU A C 1
ATOM 1409 O O . GLU A 1 173 ? -17.566 8.791 15.971 1.00 52.94 173 GLU A O 1
ATOM 1414 N N . GLY A 1 174 ? -16.979 8.026 18.003 1.00 56.31 174 GLY A N 1
ATOM 1415 C CA . GLY A 1 174 ? -16.626 6.670 17.576 1.00 56.31 174 GLY A CA 1
ATOM 1416 C C . GLY A 1 174 ? -15.321 6.584 16.764 1.00 56.31 174 GLY A C 1
ATOM 1417 O O . GLY A 1 174 ? -15.063 7.332 15.821 1.00 56.31 174 GLY A O 1
ATOM 1418 N N . LEU A 1 175 ? -14.463 5.615 17.091 1.00 63.47 175 LEU A N 1
ATOM 1419 C CA . LEU A 1 175 ? -13.219 5.385 16.351 1.00 63.47 175 LEU A CA 1
ATOM 1420 C C . LEU A 1 175 ? -13.501 4.692 15.009 1.00 63.47 175 LEU A C 1
ATOM 1422 O O . LEU A 1 175 ? -13.925 3.536 14.959 1.00 63.47 175 LEU A O 1
ATOM 1426 N N . LYS A 1 176 ? -13.205 5.385 13.905 1.00 74.44 176 LYS A N 1
ATOM 1427 C CA . LYS A 1 176 ? -13.294 4.824 12.549 1.00 74.44 176 LYS A CA 1
ATOM 1428 C C . LYS A 1 176 ? -12.026 4.073 12.186 1.00 74.44 176 LYS A C 1
ATOM 1430 O O . LYS A 1 176 ? -10.921 4.601 12.309 1.00 74.44 176 LYS A O 1
ATOM 1435 N N . VAL A 1 177 ? -12.190 2.857 11.678 1.00 78.94 177 VAL A N 1
ATOM 1436 C CA . VAL A 1 177 ? -11.088 2.025 11.192 1.00 78.94 177 VAL A CA 1
ATOM 1437 C C . VAL A 1 177 ? -11.232 1.849 9.690 1.00 78.94 177 VAL A C 1
ATOM 1439 O O . VAL A 1 177 ? -12.330 1.637 9.187 1.00 78.94 177 VAL A O 1
ATOM 1442 N N . TYR A 1 178 ? -10.117 1.918 8.968 1.00 85.44 178 TYR A N 1
ATOM 1443 C CA . TYR A 1 178 ? -10.095 1.765 7.518 1.00 85.44 178 TYR A CA 1
ATOM 1444 C C . TYR A 1 178 ? -9.147 0.642 7.104 1.00 85.44 178 TYR A C 1
ATOM 1446 O O . TYR A 1 178 ? -8.054 0.494 7.649 1.00 85.44 178 TYR A O 1
ATOM 1454 N N . GLU A 1 179 ? -9.560 -0.131 6.107 1.00 86.94 179 GLU A N 1
ATOM 1455 C CA . GLU A 1 179 ? -8.728 -1.080 5.381 1.00 86.94 179 GLU A CA 1
ATOM 1456 C C . GLU A 1 179 ? -8.233 -0.428 4.086 1.00 86.94 179 GLU A C 1
ATOM 1458 O O . GLU A 1 179 ? -9.031 0.006 3.251 1.00 86.94 179 GLU A O 1
ATOM 1463 N N . PHE A 1 180 ? -6.911 -0.372 3.924 1.00 91.44 180 PHE A N 1
ATOM 1464 C CA . PHE A 1 180 ? -6.251 0.107 2.713 1.00 91.44 180 PHE A CA 1
ATOM 1465 C C . PHE A 1 180 ? -5.853 -1.096 1.857 1.00 91.44 180 PHE A C 1
ATOM 1467 O O . PHE A 1 180 ? -5.014 -1.898 2.260 1.00 91.44 180 PHE A O 1
ATOM 1474 N N . THR A 1 181 ? -6.428 -1.211 0.662 1.00 91.25 181 THR A N 1
ATOM 1475 C CA . THR A 1 181 ? -6.035 -2.209 -0.343 1.00 91.25 181 THR A CA 1
ATOM 1476 C C . THR A 1 181 ? -5.317 -1.502 -1.483 1.00 91.25 181 THR A C 1
ATOM 1478 O O . THR A 1 181 ? -5.927 -0.687 -2.167 1.00 91.25 181 THR A O 1
ATOM 1481 N N . CYS A 1 182 ? -4.038 -1.810 -1.697 1.00 93.12 182 CYS A N 1
ATOM 1482 C CA . CYS A 1 182 ? -3.248 -1.282 -2.809 1.00 93.12 182 CYS A CA 1
ATOM 1483 C C . CYS A 1 182 ? -2.926 -2.402 -3.805 1.00 93.12 182 CYS A C 1
ATOM 1485 O O . CYS A 1 182 ? -2.594 -3.518 -3.403 1.00 93.12 182 CYS A O 1
ATOM 1487 N N . PHE A 1 183 ? -3.017 -2.108 -5.099 1.00 93.38 183 PHE A N 1
ATOM 1488 C CA . PHE A 1 183 ? -2.604 -3.008 -6.168 1.00 93.38 183 PHE A CA 1
ATOM 1489 C C . PHE A 1 183 ? -1.896 -2.245 -7.276 1.00 93.38 183 PHE A C 1
ATOM 1491 O O . PHE A 1 183 ? -2.382 -1.213 -7.734 1.00 93.38 183 PHE A O 1
ATOM 1498 N N . ASP A 1 184 ? -0.800 -2.819 -7.752 1.00 93.06 184 ASP A N 1
ATOM 1499 C CA . ASP A 1 184 ? -0.097 -2.408 -8.956 1.00 93.06 184 ASP A CA 1
ATOM 1500 C C . ASP A 1 184 ? 0.201 -3.622 -9.837 1.00 93.06 184 ASP A C 1
ATOM 1502 O O . ASP A 1 184 ? 0.313 -4.755 -9.361 1.00 93.06 184 ASP A O 1
ATOM 1506 N N . ASN A 1 185 ? 0.344 -3.385 -11.137 1.00 90.69 185 ASN A N 1
ATOM 1507 C CA . ASN A 1 185 ? 0.855 -4.376 -12.082 1.00 90.69 185 ASN A CA 1
ATOM 1508 C C . ASN A 1 185 ? 2.325 -4.122 -12.453 1.00 90.69 185 ASN A C 1
ATOM 1510 O O . ASN A 1 185 ? 2.741 -4.367 -13.587 1.00 90.69 185 ASN A O 1
ATOM 1514 N N . GLY A 1 186 ? 3.109 -3.609 -11.503 1.00 90.00 186 GLY A N 1
ATOM 1515 C CA . GLY A 1 186 ? 4.525 -3.335 -11.664 1.00 90.00 186 GLY A CA 1
ATOM 1516 C C . GLY A 1 186 ? 5.392 -4.590 -11.646 1.00 90.00 186 GLY A C 1
ATOM 1517 O O . GLY A 1 186 ? 4.961 -5.721 -11.864 1.00 90.00 186 GLY A O 1
ATOM 1518 N N . VAL A 1 187 ? 6.683 -4.377 -11.398 1.00 89.81 187 VAL A N 1
ATOM 1519 C CA . VAL A 1 187 ? 7.712 -5.416 -11.547 1.00 89.81 187 VAL A CA 1
ATOM 1520 C C . VAL A 1 187 ? 7.564 -6.586 -10.556 1.00 89.81 187 VAL A C 1
ATOM 1522 O O . VAL A 1 187 ? 8.032 -7.692 -10.843 1.00 89.81 187 VAL A O 1
ATOM 1525 N N . GLY A 1 188 ? 6.935 -6.351 -9.400 1.00 91.31 188 GLY A N 1
ATOM 1526 C CA . GLY A 1 188 ? 6.849 -7.294 -8.282 1.00 91.31 188 GLY A CA 1
ATOM 1527 C C . GLY A 1 188 ? 8.188 -7.538 -7.567 1.00 91.31 188 GLY A C 1
ATOM 1528 O O . GLY A 1 188 ? 9.269 -7.220 -8.075 1.00 91.31 188 GLY A O 1
ATOM 1529 N N . MET A 1 189 ? 8.136 -8.122 -6.372 1.00 92.50 189 MET A N 1
ATOM 1530 C CA . MET A 1 189 ? 9.317 -8.413 -5.548 1.00 92.50 189 MET A CA 1
ATOM 1531 C C . MET A 1 189 ? 9.805 -9.852 -5.747 1.00 92.50 189 MET A C 1
ATOM 1533 O O . MET A 1 189 ? 9.029 -10.756 -6.059 1.00 92.50 189 MET A O 1
ATOM 1537 N N . VAL A 1 190 ? 11.110 -10.064 -5.570 1.00 92.31 190 VAL A N 1
ATOM 1538 C CA . VAL A 1 190 ? 11.693 -11.409 -5.412 1.00 92.31 190 VAL A CA 1
ATOM 1539 C C . VAL A 1 190 ? 11.580 -11.856 -3.944 1.00 92.31 190 VAL A C 1
ATOM 1541 O O . VAL A 1 190 ? 11.460 -10.988 -3.078 1.00 92.31 190 VAL A O 1
ATOM 1544 N N . PRO A 1 191 ? 11.651 -13.167 -3.623 1.00 92.00 191 PRO A N 1
ATOM 1545 C CA . PRO A 1 191 ? 11.476 -13.653 -2.247 1.00 92.00 191 PRO A CA 1
ATOM 1546 C C . PRO A 1 191 ? 12.360 -12.951 -1.209 1.00 92.00 191 PRO A C 1
ATOM 1548 O O . PRO A 1 191 ? 11.862 -12.489 -0.190 1.00 92.00 191 PRO A O 1
ATOM 1551 N N . SER A 1 192 ? 13.644 -12.760 -1.519 1.00 92.12 192 SER A N 1
ATOM 1552 C CA . SER A 1 192 ? 14.604 -12.104 -0.622 1.00 92.12 192 SER A CA 1
ATOM 1553 C C . SER A 1 192 ? 14.307 -10.627 -0.349 1.00 92.12 192 SER A C 1
ATOM 1555 O O . SER A 1 192 ? 14.750 -10.085 0.661 1.00 92.12 192 SER A O 1
ATOM 1557 N N . ASP A 1 193 ? 13.616 -9.949 -1.270 1.00 92.31 193 ASP A N 1
ATOM 1558 C CA . ASP A 1 193 ? 13.187 -8.560 -1.082 1.00 92.31 193 ASP A CA 1
ATOM 1559 C C . ASP A 1 193 ? 11.877 -8.515 -0.296 1.00 92.31 193 ASP A C 1
ATOM 1561 O O . ASP A 1 193 ? 11.693 -7.645 0.552 1.00 92.31 193 ASP A O 1
ATOM 1565 N N . PHE A 1 194 ? 10.993 -9.484 -0.539 1.00 92.25 194 PHE A N 1
ATOM 1566 C CA . PHE A 1 194 ? 9.725 -9.610 0.166 1.00 92.25 194 PHE A CA 1
ATOM 1567 C C . PHE A 1 194 ? 9.916 -9.902 1.659 1.00 92.25 194 PHE A C 1
ATOM 1569 O O . PHE A 1 194 ? 9.237 -9.308 2.483 1.00 92.25 194 PHE A O 1
ATOM 1576 N N . GLU A 1 195 ? 10.907 -10.713 2.034 1.00 91.00 195 GLU A N 1
ATOM 1577 C CA . GLU A 1 195 ? 11.277 -10.937 3.444 1.00 91.00 195 GLU A CA 1
ATOM 1578 C C . GLU A 1 195 ? 11.730 -9.658 4.165 1.00 91.00 195 GLU A C 1
ATOM 1580 O O . GLU A 1 195 ? 11.617 -9.541 5.385 1.00 91.00 195 GLU A O 1
ATOM 1585 N N . LYS A 1 196 ? 12.241 -8.680 3.413 1.00 91.62 196 LYS A N 1
ATOM 1586 C CA . LYS A 1 196 ? 12.652 -7.373 3.937 1.00 91.62 196 LYS A CA 1
ATOM 1587 C C . LYS A 1 196 ? 11.507 -6.362 3.941 1.00 91.62 196 LYS A C 1
ATOM 1589 O O . LYS A 1 196 ? 11.668 -5.259 4.467 1.00 91.62 196 LYS A O 1
ATOM 1594 N N . TYR A 1 197 ? 10.362 -6.708 3.359 1.00 89.56 197 TYR A N 1
ATOM 1595 C CA . TYR A 1 197 ? 9.207 -5.831 3.284 1.00 89.56 197 TYR A CA 1
ATOM 1596 C C . TYR A 1 197 ? 8.644 -5.598 4.690 1.00 89.56 197 TYR A C 1
ATOM 1598 O O . TYR A 1 197 ? 8.237 -6.526 5.380 1.00 89.56 197 TYR A O 1
ATOM 1606 N N . GLY A 1 198 ? 8.671 -4.344 5.146 1.00 87.38 198 GLY A N 1
ATOM 1607 C CA . GLY A 1 198 ? 8.297 -3.988 6.518 1.00 87.38 198 GLY A CA 1
ATOM 1608 C C . GLY A 1 198 ? 9.463 -3.899 7.508 1.00 87.38 198 GLY A C 1
ATOM 1609 O O . GLY A 1 198 ? 9.245 -3.532 8.663 1.00 87.38 198 GLY A O 1
ATOM 1610 N N . ILE A 1 199 ? 10.703 -4.156 7.077 1.00 90.44 199 ILE A N 1
ATOM 1611 C CA . ILE A 1 199 ? 11.903 -3.886 7.879 1.00 90.44 199 ILE A CA 1
ATOM 1612 C C . ILE A 1 199 ? 12.347 -2.436 7.658 1.00 90.44 199 ILE A C 1
ATOM 1614 O O . ILE A 1 199 ? 12.582 -1.997 6.535 1.00 90.44 199 ILE A O 1
ATOM 1618 N N . TYR A 1 200 ? 12.490 -1.686 8.750 1.00 90.56 200 TYR A N 1
ATOM 1619 C CA . TYR A 1 200 ? 13.011 -0.318 8.716 1.00 90.56 200 TYR A CA 1
ATOM 1620 C C . TYR A 1 200 ? 14.418 -0.261 8.115 1.00 90.56 200 TYR A C 1
ATOM 1622 O O . TYR A 1 200 ? 15.260 -1.091 8.452 1.00 90.56 200 TYR A O 1
ATOM 1630 N N . LEU A 1 201 ? 14.675 0.759 7.287 1.00 89.00 201 LEU A N 1
ATOM 1631 C CA . LEU A 1 201 ? 15.940 0.989 6.569 1.00 89.00 201 LEU A CA 1
ATOM 1632 C C . LEU A 1 201 ? 16.267 -0.051 5.485 1.00 89.00 201 LEU A C 1
ATOM 1634 O O . LEU A 1 201 ? 17.270 0.095 4.788 1.00 89.00 201 LEU A O 1
ATOM 1638 N N . ALA A 1 202 ? 15.422 -1.066 5.286 1.00 89.44 202 ALA A N 1
ATOM 1639 C CA . ALA A 1 202 ? 15.537 -1.947 4.136 1.00 89.44 202 ALA A CA 1
ATOM 1640 C C . ALA A 1 202 ? 14.888 -1.274 2.921 1.00 89.44 202 ALA A C 1
ATOM 1642 O O . ALA A 1 202 ? 13.679 -1.047 2.877 1.00 89.44 202 ALA A O 1
ATOM 1643 N N . SER A 1 203 ? 15.700 -0.913 1.930 1.00 86.81 203 SER A N 1
ATOM 1644 C CA . SER A 1 203 ? 15.229 -0.188 0.754 1.00 86.81 203 SER A CA 1
ATOM 1645 C C . SER A 1 203 ? 16.081 -0.513 -0.462 1.00 86.81 203 SER A C 1
ATOM 1647 O O . SER A 1 203 ? 17.304 -0.529 -0.397 1.00 86.81 203 SER A O 1
ATOM 1649 N N . SER A 1 204 ? 15.429 -0.704 -1.608 1.00 83.94 204 SER A N 1
ATOM 1650 C CA . SER A 1 204 ? 16.100 -0.777 -2.911 1.00 83.94 204 SER A CA 1
ATOM 1651 C C . SER A 1 204 ? 16.491 0.605 -3.459 1.00 83.94 204 SER A C 1
ATOM 1653 O O . SER A 1 204 ? 17.118 0.700 -4.518 1.00 83.94 204 SER A O 1
ATOM 1655 N N . LYS A 1 205 ? 16.096 1.676 -2.755 1.00 83.00 205 LYS A N 1
ATOM 1656 C CA . LYS A 1 205 ? 16.237 3.082 -3.157 1.00 83.00 205 LYS A CA 1
ATOM 1657 C C . LYS A 1 205 ? 17.330 3.820 -2.370 1.00 83.00 205 LYS A C 1
ATOM 1659 O O . LYS A 1 205 ? 17.851 4.803 -2.874 1.00 83.00 205 LYS A O 1
ATOM 1664 N N . SER A 1 206 ? 17.710 3.343 -1.181 1.00 76.06 206 SER A N 1
ATOM 1665 C CA . SER A 1 206 ? 18.631 4.054 -0.273 1.00 76.06 206 SER A CA 1
ATOM 1666 C C . SER A 1 206 ? 20.098 4.016 -0.706 1.00 76.06 206 SER A C 1
ATOM 1668 O O . SER A 1 206 ? 20.841 4.949 -0.423 1.00 76.06 206 SER A O 1
ATOM 1670 N N . GLU A 1 207 ? 20.527 2.957 -1.394 1.00 73.31 207 GLU A N 1
ATOM 1671 C CA . GLU A 1 207 ? 21.930 2.780 -1.801 1.00 73.31 207 GLU A CA 1
ATOM 1672 C C . GLU A 1 207 ? 22.267 3.445 -3.141 1.00 73.31 207 GLU A C 1
ATOM 1674 O O . GLU A 1 207 ? 23.435 3.657 -3.465 1.00 73.31 207 GLU A O 1
ATOM 1679 N N . ARG A 1 208 ? 21.257 3.753 -3.962 1.00 72.50 208 ARG A N 1
ATOM 1680 C CA . ARG A 1 208 ? 21.455 4.271 -5.320 1.00 72.50 208 ARG A CA 1
ATOM 1681 C C . ARG A 1 208 ? 21.122 5.753 -5.371 1.00 72.50 208 ARG A C 1
ATOM 1683 O O . ARG A 1 208 ? 20.008 6.147 -5.055 1.00 72.50 208 ARG A O 1
ATOM 1690 N N . LEU A 1 209 ? 22.052 6.556 -5.884 1.00 73.81 209 LEU A N 1
ATOM 1691 C CA . LEU A 1 209 ? 21.810 7.955 -6.248 1.00 73.81 209 LEU A CA 1
ATOM 1692 C C . LEU A 1 209 ? 20.906 8.018 -7.487 1.00 73.81 209 LEU A C 1
ATOM 1694 O O . LEU A 1 209 ? 21.364 8.172 -8.617 1.00 73.81 209 LEU A O 1
ATOM 1698 N N . ARG A 1 210 ? 19.605 7.831 -7.277 1.00 78.31 210 ARG A N 1
ATOM 1699 C CA . ARG A 1 210 ? 18.571 7.946 -8.303 1.00 78.31 210 ARG A CA 1
ATOM 1700 C C . ARG A 1 210 ? 17.385 8.693 -7.717 1.00 78.31 210 ARG A C 1
ATOM 1702 O O . ARG A 1 210 ? 16.984 8.417 -6.594 1.00 78.31 210 ARG A O 1
ATOM 1709 N N . GLN A 1 211 ? 16.802 9.594 -8.499 1.00 81.88 211 GLN A N 1
ATOM 1710 C CA . GLN A 1 211 ? 15.549 10.233 -8.123 1.00 81.88 211 GLN A CA 1
ATOM 1711 C C . GLN A 1 211 ? 14.432 9.181 -8.058 1.00 81.88 211 GLN A C 1
ATOM 1713 O O . GLN A 1 211 ? 14.145 8.498 -9.043 1.00 81.88 211 GLN A O 1
ATOM 1718 N N . THR A 1 212 ? 13.835 9.037 -6.882 1.00 83.56 212 THR A N 1
ATOM 1719 C CA . THR A 1 212 ? 12.657 8.210 -6.600 1.00 83.56 212 THR A CA 1
ATOM 1720 C C . THR A 1 212 ? 11.777 8.952 -5.602 1.00 83.56 212 THR A C 1
ATOM 1722 O O . THR A 1 212 ? 12.272 9.830 -4.894 1.00 83.56 212 THR A O 1
ATOM 1725 N N . ARG A 1 213 ? 10.485 8.611 -5.535 1.00 88.25 213 ARG A N 1
ATOM 1726 C CA . ARG A 1 213 ? 9.554 9.257 -4.594 1.00 88.25 213 ARG A CA 1
ATOM 1727 C C . ARG A 1 213 ? 9.885 8.878 -3.151 1.00 88.25 213 ARG A C 1
ATOM 1729 O O . ARG A 1 213 ? 10.067 9.740 -2.299 1.00 88.25 213 ARG A O 1
ATOM 1736 N N . GLY A 1 214 ? 10.092 7.582 -2.906 1.00 79.19 214 GLY A N 1
ATOM 1737 C CA . GLY A 1 214 ? 10.628 7.089 -1.634 1.00 79.19 214 GLY A CA 1
ATOM 1738 C C . GLY A 1 214 ? 12.159 7.130 -1.602 1.00 79.19 214 GLY A C 1
ATOM 1739 O O . GLY A 1 214 ? 12.797 6.875 -2.620 1.00 79.19 214 GLY A O 1
ATOM 1740 N N . SER A 1 215 ? 12.765 7.385 -0.440 1.00 73.88 215 SER A N 1
ATOM 1741 C CA . SER A 1 215 ? 14.229 7.544 -0.323 1.00 73.88 215 SER A CA 1
ATOM 1742 C C . SER A 1 215 ? 14.892 6.572 0.663 1.00 73.88 215 SER A C 1
ATOM 1744 O O . SER A 1 215 ? 15.833 5.869 0.305 1.00 73.88 215 SER A O 1
ATOM 1746 N N . GLN A 1 216 ? 14.391 6.477 1.898 1.00 80.88 216 GLN A N 1
ATOM 1747 C CA . GLN A 1 216 ? 15.159 5.905 3.019 1.00 80.88 216 GLN A CA 1
ATOM 1748 C C . GLN A 1 216 ? 14.602 4.594 3.608 1.00 80.88 216 GLN A C 1
ATOM 1750 O O . GLN A 1 216 ? 15.191 4.040 4.530 1.00 80.88 216 GLN A O 1
ATOM 1755 N N . GLY A 1 217 ? 13.487 4.065 3.088 1.00 83.56 217 GLY A N 1
ATOM 1756 C CA . GLY A 1 217 ? 12.915 2.800 3.584 1.00 83.56 217 GLY A CA 1
ATOM 1757 C C . GLY A 1 217 ? 12.175 2.916 4.920 1.00 83.56 217 GLY A C 1
ATOM 1758 O O . GLY A 1 217 ? 12.193 1.981 5.718 1.00 83.56 217 GLY A O 1
ATOM 1759 N N . PHE A 1 218 ? 11.545 4.065 5.181 1.00 88.69 218 PHE A N 1
ATOM 1760 C CA . PHE A 1 218 ? 10.708 4.279 6.367 1.00 88.69 218 PHE A CA 1
ATOM 1761 C C . PHE A 1 218 ? 9.213 4.074 6.108 1.00 88.69 218 PHE A C 1
ATOM 1763 O O . PHE A 1 218 ? 8.518 3.648 7.023 1.00 88.69 218 PHE A O 1
ATOM 1770 N N . GLY A 1 219 ? 8.733 4.310 4.885 1.00 88.94 219 GLY A N 1
ATOM 1771 C CA . GLY A 1 219 ? 7.310 4.353 4.537 1.00 88.94 219 GLY A CA 1
ATOM 1772 C C . GLY A 1 219 ? 6.484 3.139 4.958 1.00 88.94 219 GLY A C 1
ATOM 1773 O O . GLY A 1 219 ? 5.785 3.169 5.971 1.00 88.94 219 GLY A O 1
ATOM 1774 N N . ALA A 1 220 ? 6.590 2.040 4.201 1.00 90.56 220 ALA A N 1
ATOM 1775 C CA . ALA A 1 220 ? 5.827 0.818 4.469 1.00 90.56 220 ALA A CA 1
ATOM 1776 C C . ALA A 1 220 ? 6.052 0.239 5.890 1.00 90.56 220 ALA A C 1
ATOM 1778 O O . ALA A 1 220 ? 5.066 -0.079 6.551 1.00 90.56 220 ALA A O 1
ATOM 1779 N N . PRO A 1 221 ? 7.286 0.165 6.436 1.00 91.81 221 PRO A N 1
ATOM 1780 C CA . PRO A 1 221 ? 7.501 -0.271 7.823 1.00 91.81 221 PRO A CA 1
ATOM 1781 C C . PRO A 1 221 ? 6.769 0.575 8.878 1.00 91.81 221 PRO A C 1
ATOM 1783 O O . PRO A 1 221 ? 6.296 0.034 9.886 1.00 91.81 221 PRO A O 1
ATOM 1786 N N . SER A 1 222 ? 6.666 1.890 8.653 1.00 91.56 222 SER A N 1
ATOM 1787 C CA . SER A 1 222 ? 5.950 2.816 9.541 1.00 91.56 222 SER A CA 1
ATOM 1788 C C . SER A 1 222 ? 4.446 2.607 9.459 1.00 91.56 222 SER A C 1
ATOM 1790 O O . SER A 1 222 ? 3.812 2.428 10.497 1.00 91.56 222 SER A O 1
ATOM 1792 N N . ALA A 1 223 ? 3.914 2.501 8.239 1.00 91.75 223 ALA A N 1
ATOM 1793 C CA . ALA A 1 223 ? 2.523 2.143 7.980 1.00 91.75 223 ALA A CA 1
ATOM 1794 C C . ALA A 1 223 ? 2.144 0.821 8.673 1.00 91.75 223 ALA A C 1
ATOM 1796 O O . ALA A 1 223 ? 1.137 0.732 9.364 1.00 91.75 223 ALA A O 1
ATOM 1797 N N . PHE A 1 224 ? 2.984 -0.210 8.566 1.00 91.50 224 PHE A N 1
ATOM 1798 C CA . PHE A 1 224 ? 2.704 -1.514 9.178 1.00 91.50 224 PHE A CA 1
ATOM 1799 C C . PHE A 1 224 ? 2.733 -1.459 10.697 1.00 91.50 224 PHE A C 1
ATOM 1801 O O . PHE A 1 224 ? 1.870 -2.028 11.360 1.00 91.50 224 PHE A O 1
ATOM 1808 N N . SER A 1 225 ? 3.726 -0.763 11.248 1.00 89.81 225 SER A N 1
ATOM 1809 C CA . SER A 1 225 ? 3.867 -0.593 12.691 1.00 89.81 225 SER A CA 1
ATOM 1810 C C . SER A 1 225 ? 2.668 0.134 13.288 1.00 89.81 225 SER A C 1
ATOM 1812 O O . SER A 1 225 ? 2.144 -0.285 14.315 1.00 89.81 225 SER A O 1
ATOM 1814 N N . ASP A 1 226 ? 2.233 1.213 12.646 1.00 88.94 226 ASP A N 1
ATOM 1815 C CA . ASP A 1 226 ? 1.090 1.997 13.087 1.00 88.94 226 ASP A CA 1
ATOM 1816 C C . ASP A 1 226 ? -0.231 1.212 12.952 1.00 88.94 226 ASP A C 1
ATOM 1818 O O . ASP A 1 226 ? -1.004 1.153 13.913 1.00 88.94 226 ASP A O 1
ATOM 1822 N N . ALA A 1 227 ? -0.458 0.517 11.833 1.00 88.00 227 ALA A N 1
ATOM 1823 C CA . ALA A 1 227 ? -1.638 -0.328 11.638 1.00 88.00 227 ALA A CA 1
ATOM 1824 C C . ALA A 1 227 ? -1.715 -1.454 12.682 1.00 88.00 227 ALA A C 1
ATOM 1826 O O . ALA A 1 227 ? -2.768 -1.670 13.283 1.00 88.00 227 ALA A O 1
ATOM 1827 N N . GLN A 1 228 ? -0.598 -2.130 12.962 1.00 86.50 228 GLN A N 1
ATOM 1828 C CA . GLN A 1 228 ? -0.529 -3.183 13.981 1.00 86.50 228 GLN A CA 1
ATOM 1829 C C . GLN A 1 228 ? -0.723 -2.634 15.397 1.00 86.50 228 GLN A C 1
ATOM 1831 O O . GLN A 1 228 ? -1.431 -3.246 16.190 1.00 86.50 228 GLN A O 1
ATOM 1836 N N . ASN A 1 229 ? -0.143 -1.474 15.720 1.00 83.56 229 ASN A N 1
ATOM 1837 C CA . ASN A 1 229 ? -0.303 -0.850 17.035 1.00 83.56 229 ASN A CA 1
ATOM 1838 C C . ASN A 1 229 ? -1.741 -0.375 17.292 1.00 83.56 229 ASN A C 1
ATOM 1840 O O . ASN A 1 229 ? -2.174 -0.364 18.439 1.00 83.56 229 ASN A O 1
ATOM 1844 N N . THR A 1 230 ? -2.462 0.042 16.246 1.00 79.75 230 THR A N 1
ATOM 1845 C CA . THR A 1 230 ? -3.817 0.602 16.380 1.00 79.75 230 THR A CA 1
ATOM 1846 C C . THR A 1 230 ? -4.931 -0.422 16.212 1.00 79.75 230 THR A C 1
ATOM 1848 O O . THR A 1 230 ? -5.965 -0.297 16.858 1.00 79.75 230 THR A O 1
ATOM 1851 N N . THR A 1 231 ? -4.737 -1.442 15.375 1.00 79.44 231 THR A N 1
ATOM 1852 C CA . THR A 1 231 ? -5.783 -2.436 15.072 1.00 79.44 231 THR A CA 1
ATOM 1853 C C . THR A 1 231 ? -5.466 -3.838 15.582 1.00 79.44 231 THR A C 1
ATOM 1855 O O . THR A 1 231 ? -6.364 -4.675 15.651 1.00 79.44 231 THR A O 1
ATOM 1858 N N . GLY A 1 232 ? -4.198 -4.133 15.884 1.00 79.50 232 GLY A N 1
ATOM 1859 C CA . GLY A 1 232 ? -3.734 -5.485 16.208 1.00 79.50 232 GLY A CA 1
ATOM 1860 C C . GLY A 1 232 ? -3.792 -6.476 15.039 1.00 79.50 232 GLY A C 1
ATOM 1861 O O . GLY A 1 232 ? -3.433 -7.638 15.220 1.00 79.50 232 GLY A O 1
ATOM 1862 N N . LYS A 1 233 ? -4.235 -6.052 13.847 1.00 81.19 233 LYS A N 1
ATOM 1863 C CA . LYS A 1 233 ? -4.393 -6.935 12.690 1.00 81.19 233 LYS A CA 1
ATOM 1864 C C . LYS A 1 233 ? -3.069 -7.146 11.949 1.00 81.19 233 LYS A C 1
ATOM 1866 O O . LYS A 1 233 ? -2.241 -6.231 11.894 1.00 81.19 233 LYS A O 1
ATOM 1871 N N . PRO A 1 234 ? -2.859 -8.335 11.357 1.00 85.12 234 PRO A N 1
ATOM 1872 C CA . PRO A 1 234 ? -1.724 -8.568 10.479 1.00 85.12 234 PRO A CA 1
ATOM 1873 C C . PRO A 1 234 ? -1.851 -7.750 9.189 1.00 85.12 234 PRO A C 1
ATOM 1875 O O . PRO A 1 234 ? -2.941 -7.346 8.783 1.00 85.12 234 PRO A O 1
ATOM 1878 N N . ILE A 1 235 ? -0.714 -7.539 8.533 1.00 88.38 235 ILE A N 1
ATOM 1879 C CA . ILE A 1 235 ? -0.660 -6.962 7.190 1.00 88.38 235 ILE A CA 1
ATOM 1880 C C . ILE A 1 235 ? -0.663 -8.116 6.196 1.00 88.38 235 ILE A C 1
ATOM 1882 O O . ILE A 1 235 ? 0.083 -9.068 6.393 1.00 88.38 235 ILE A O 1
ATOM 1886 N N . PHE A 1 236 ? -1.477 -8.014 5.148 1.00 88.44 236 PHE A N 1
ATOM 1887 C CA . PHE A 1 236 ? -1.536 -9.000 4.074 1.00 88.44 236 PHE A CA 1
ATOM 1888 C C . PHE A 1 236 ? -0.884 -8.437 2.813 1.00 88.44 236 PHE A C 1
ATOM 1890 O O . PHE A 1 236 ? -1.273 -7.367 2.339 1.00 88.44 236 PHE A O 1
ATOM 1897 N N . ALA A 1 237 ? 0.088 -9.151 2.254 1.00 90.25 237 ALA A N 1
ATOM 1898 C CA . ALA A 1 237 ? 0.783 -8.753 1.040 1.00 90.25 237 ALA A CA 1
ATOM 1899 C C . ALA A 1 237 ? 0.951 -9.935 0.079 1.00 90.25 237 ALA A C 1
ATOM 1901 O O . ALA A 1 237 ? 1.334 -11.040 0.457 1.00 90.25 237 ALA A O 1
ATOM 1902 N N . VAL A 1 238 ? 0.698 -9.680 -1.205 1.00 90.38 238 VAL A N 1
ATOM 1903 C CA . VAL A 1 238 ? 0.895 -10.650 -2.287 1.00 90.38 238 VAL A CA 1
ATOM 1904 C C . VAL A 1 238 ? 1.744 -10.003 -3.360 1.00 90.38 238 VAL A C 1
ATOM 1906 O O . VAL A 1 238 ? 1.481 -8.879 -3.778 1.00 90.38 238 VAL A O 1
ATOM 1909 N N . THR A 1 239 ? 2.750 -10.717 -3.845 1.00 92.06 239 THR A N 1
ATOM 1910 C CA . THR A 1 239 ? 3.602 -10.219 -4.922 1.00 92.06 239 THR A CA 1
ATOM 1911 C C . THR A 1 239 ? 3.970 -11.329 -5.892 1.00 92.06 239 THR A C 1
ATOM 1913 O O . THR A 1 239 ? 4.145 -12.487 -5.514 1.00 92.06 239 THR A O 1
ATOM 1916 N N . LYS A 1 240 ? 4.089 -10.986 -7.173 1.00 91.44 240 LYS A N 1
ATOM 1917 C CA . LYS A 1 240 ? 4.601 -11.882 -8.208 1.00 91.44 240 LYS A CA 1
ATOM 1918 C C . LYS A 1 240 ? 5.605 -11.116 -9.048 1.00 91.44 240 LYS A C 1
ATOM 1920 O O . LYS A 1 240 ? 5.239 -10.168 -9.735 1.00 91.44 240 LYS A O 1
ATOM 1925 N N . ARG A 1 241 ? 6.868 -11.541 -9.017 1.00 91.06 241 ARG A N 1
ATOM 1926 C CA . ARG A 1 241 ? 7.888 -11.002 -9.919 1.00 91.06 241 ARG A CA 1
ATOM 1927 C C . ARG A 1 241 ? 7.498 -11.301 -11.367 1.00 91.06 241 ARG A C 1
ATOM 1929 O O . ARG A 1 241 ? 7.115 -12.429 -11.665 1.00 91.06 241 ARG A O 1
ATOM 1936 N N . PHE A 1 242 ? 7.677 -10.345 -12.277 1.00 84.75 242 PHE A N 1
ATOM 1937 C CA . PHE A 1 242 ? 7.361 -10.534 -13.705 1.00 84.75 242 PHE A CA 1
ATOM 1938 C C . PHE A 1 242 ? 8.084 -11.728 -14.364 1.00 84.75 242 PHE A C 1
ATOM 1940 O O . PHE A 1 242 ? 7.600 -12.270 -15.351 1.00 84.75 242 PHE A O 1
ATOM 1947 N N . THR A 1 243 ? 9.232 -12.147 -13.820 1.00 85.25 243 THR A N 1
ATOM 1948 C CA . THR A 1 243 ? 10.008 -13.315 -14.274 1.00 85.25 243 THR A CA 1
ATOM 1949 C C . THR A 1 243 ? 9.685 -14.609 -13.529 1.00 85.25 243 THR A C 1
ATOM 1951 O O . THR A 1 243 ? 10.283 -15.633 -13.835 1.00 85.25 243 THR A O 1
ATOM 1954 N N . ALA A 1 244 ? 8.839 -14.571 -12.500 1.00 87.12 244 ALA A N 1
ATOM 1955 C CA . ALA A 1 244 ? 8.532 -15.735 -11.680 1.00 87.12 244 ALA A CA 1
ATOM 1956 C C . ALA A 1 244 ? 7.243 -16.414 -12.144 1.00 87.12 244 ALA A C 1
ATOM 1958 O O . ALA A 1 244 ? 6.270 -15.758 -12.519 1.00 87.12 244 ALA A O 1
ATOM 1959 N N . ASP A 1 245 ? 7.198 -17.738 -12.022 1.00 84.88 245 ASP A N 1
ATOM 1960 C CA . ASP A 1 245 ? 5.998 -18.513 -12.343 1.00 84.88 245 ASP A CA 1
ATOM 1961 C C . ASP A 1 245 ? 4.934 -18.392 -11.245 1.00 84.88 245 ASP A C 1
ATOM 1963 O O . ASP A 1 245 ? 3.736 -18.267 -11.526 1.00 84.88 245 ASP A O 1
ATOM 1967 N N . LYS A 1 246 ? 5.378 -18.370 -9.982 1.00 87.75 246 LYS A N 1
ATOM 1968 C CA . LYS A 1 246 ? 4.528 -18.380 -8.784 1.00 87.75 246 LYS A CA 1
ATOM 1969 C C . LYS A 1 246 ? 4.551 -17.039 -8.051 1.00 87.75 246 LYS A C 1
ATOM 1971 O O . LYS A 1 246 ? 5.559 -16.337 -8.047 1.00 87.75 246 LYS A O 1
ATOM 1976 N N . ALA A 1 247 ? 3.420 -16.709 -7.431 1.00 87.94 247 ALA A N 1
ATOM 1977 C CA . ALA A 1 247 ? 3.298 -15.589 -6.504 1.00 87.94 247 ALA A CA 1
ATOM 1978 C C . ALA A 1 247 ? 3.748 -15.993 -5.089 1.00 87.94 247 ALA A C 1
ATOM 1980 O O . ALA A 1 247 ? 3.769 -17.178 -4.752 1.00 87.94 247 ALA A O 1
ATOM 1981 N N . ILE A 1 248 ? 4.074 -14.993 -4.277 1.00 89.38 248 ILE A N 1
ATOM 1982 C CA . ILE A 1 248 ? 4.502 -15.091 -2.880 1.00 89.38 248 ILE A CA 1
ATOM 1983 C C . ILE A 1 248 ? 3.473 -14.335 -2.033 1.00 89.38 248 ILE A C 1
ATOM 1985 O O . ILE A 1 248 ? 2.962 -13.303 -2.475 1.00 89.38 248 ILE A O 1
ATOM 1989 N N . VAL A 1 249 ? 3.152 -14.861 -0.851 1.00 84.62 249 VAL A N 1
ATOM 1990 C CA . VAL A 1 249 ? 2.123 -14.333 0.059 1.00 84.62 249 VAL A CA 1
ATOM 1991 C C . VAL A 1 249 ? 2.689 -14.284 1.480 1.00 84.62 249 VAL A C 1
ATOM 1993 O O . VAL A 1 249 ? 3.358 -15.239 1.878 1.00 84.62 249 VAL A O 1
ATOM 1996 N N . ALA A 1 250 ? 2.411 -13.208 2.221 1.00 74.12 250 ALA A N 1
ATOM 1997 C CA . ALA A 1 250 ? 2.618 -13.094 3.670 1.00 74.12 250 ALA A CA 1
ATOM 1998 C C . ALA A 1 250 ? 1.469 -12.326 4.330 1.00 74.12 250 ALA A C 1
ATOM 2000 O O . ALA A 1 250 ? 0.866 -11.464 3.646 1.00 74.12 250 ALA A O 1
#